Protein AF-W2BYL1-F1 (afdb_monomer_lite)

Sequence (229 aa):
MKKIKIIYSSITGNTKKVAESVFDFLDVSYRKDKNTKDDKESQLPDKIAGKDKGVHTLSYGEKLRLPHTAKLELFDIKNFTGALYGADKENSRTFCDFFSDDDIIIICFWCRRSGMDDLSLSLIESLSNKKILAIGTLSGDAKGQYGYRVKENAKNAISHNNQCIGVHLCQGHSNLKRIESRRHLNPGEPKYISPEKWLRHLNMQHHPDAHDIKEVLRFVQCTLLHYFK

Secondary structure (DSSP, 8-state):
---EEEEE--SSSHHHHHHHHHHHHHHHHHHHHHH-SS----PPPP--------S----TT------TTPPEEEEETHHHHSS-SS--TT----GGGG--TTPEEEEEEE-BTTB--HHHHHHHHH--S-EEEEEEEESS-SSSHHHHHHHHHHHHHHHTTSEEEEEEEEE----GGGTGGGGSSPTTSTT---HHHHHHHHHGGG-S-HHHHHHHHHHHHHHHHHHH-

pLDDT: mean 79.23, std 22.45, range [26.73, 98.75]

Foldseek 3Di:
DEAEEEEEEDDPCQLVVLSVLLLVLVVVLLVVLVPPPDDDDDDDDDDDDDDDPDDPDPDPPDRQPDPNPYDYYYYYLVVVVPPPQPPPPPDNDDLANVDDQNYEYEYRAEDDPLEGDPSVLVSLVSDAAHHYEYEYEYQDDCPDPSVVSHQVRHCVSNVPGYHDLGYYYFYAADDCVVLVVLCVDDPPDPSRADPVNNVSRVVRHCPVDPVRSVVSNVVVSVSSVVVVD

Structure (mmCIF, N/CA/C/O backbone):
data_AF-W2BYL1-F1
#
_entry.id   AF-W2BYL1-F1
#
loop_
_atom_site.group_PDB
_atom_site.id
_atom_site.type_symbol
_atom_site.label_atom_id
_atom_site.label_alt_id
_atom_site.label_comp_id
_atom_site.label_asym_id
_atom_site.label_entity_id
_atom_site.label_seq_id
_atom_site.pdbx_PDB_ins_code
_atom_site.Cartn_x
_atom_site.Cartn_y
_atom_site.Cartn_z
_atom_site.occupancy
_atom_site.B_iso_or_equiv
_atom_site.auth_seq_id
_atom_site.auth_comp_id
_atom_site.auth_asym_id
_atom_site.auth_atom_id
_atom_site.pdbx_PDB_model_num
ATOM 1 N N . MET A 1 1 ? -16.007 3.600 18.876 1.00 55.50 1 MET A N 1
ATOM 2 C CA . MET A 1 1 ? -16.345 2.297 18.236 1.00 55.50 1 MET A CA 1
ATOM 3 C C . MET A 1 1 ? -15.289 2.040 17.184 1.00 55.50 1 MET A C 1
ATOM 5 O O . MET A 1 1 ? -15.257 2.791 16.220 1.00 55.50 1 MET A O 1
ATOM 9 N N . LYS A 1 2 ? -14.418 1.044 17.381 1.00 67.00 2 LYS A N 1
ATOM 10 C CA . LYS A 1 2 ? -13.271 0.794 16.493 1.00 67.00 2 LYS A CA 1
ATOM 11 C C . LYS A 1 2 ? -13.757 0.427 15.091 1.00 67.00 2 LYS A C 1
ATOM 13 O O . LYS A 1 2 ? -14.429 -0.588 14.960 1.00 67.00 2 LYS A O 1
ATOM 18 N N . LYS A 1 3 ? -13.447 1.213 14.059 1.00 80.31 3 LYS A N 1
ATOM 19 C CA . LYS A 1 3 ? -13.703 0.846 12.654 1.00 80.31 3 LYS A CA 1
ATOM 20 C C . LYS A 1 3 ? -12.400 0.481 11.955 1.00 80.31 3 LYS A C 1
ATOM 22 O O . LYS A 1 3 ? -11.340 0.977 12.328 1.00 80.31 3 LYS A O 1
ATOM 27 N N . ILE A 1 4 ? -12.486 -0.364 10.932 1.00 89.56 4 ILE A N 1
ATOM 28 C CA . ILE A 1 4 ? -11.376 -0.580 10.000 1.00 89.56 4 ILE A CA 1
ATOM 29 C C . ILE A 1 4 ? -11.734 0.136 8.705 1.00 89.56 4 ILE A C 1
ATOM 31 O O . ILE A 1 4 ? -12.756 -0.162 8.086 1.00 89.56 4 ILE A O 1
ATOM 35 N N . LYS A 1 5 ? -10.895 1.087 8.303 1.00 91.06 5 LYS A N 1
ATOM 36 C CA . LYS A 1 5 ? -11.082 1.871 7.081 1.00 91.06 5 LYS A CA 1
ATOM 37 C C . LYS A 1 5 ? -9.968 1.550 6.106 1.00 91.06 5 LYS A C 1
ATOM 39 O O . LYS A 1 5 ? -8.808 1.832 6.393 1.00 91.06 5 LYS A O 1
ATOM 44 N N . ILE A 1 6 ? -10.316 0.959 4.970 1.00 94.81 6 ILE A N 1
ATOM 45 C CA . ILE A 1 6 ? -9.373 0.641 3.901 1.00 94.81 6 ILE A CA 1
ATOM 46 C C . ILE A 1 6 ? -9.437 1.760 2.868 1.00 94.81 6 ILE A C 1
ATOM 48 O O . ILE A 1 6 ? -10.495 2.049 2.315 1.00 94.81 6 ILE A O 1
ATOM 52 N N . ILE A 1 7 ? -8.303 2.393 2.602 1.00 94.94 7 ILE A N 1
ATOM 53 C CA . ILE A 1 7 ? -8.180 3.489 1.641 1.00 94.94 7 ILE A CA 1
ATOM 54 C C . ILE A 1 7 ? -7.113 3.090 0.641 1.00 94.94 7 ILE A C 1
ATOM 56 O O . ILE A 1 7 ? -6.032 2.666 1.046 1.00 94.94 7 ILE A O 1
ATOM 60 N N . TYR A 1 8 ? -7.379 3.233 -0.654 1.00 96.56 8 TYR A N 1
ATOM 61 C CA . TYR A 1 8 ? -6.395 2.890 -1.673 1.00 96.56 8 TYR A CA 1
ATOM 62 C C . TYR A 1 8 ? -6.148 4.011 -2.677 1.00 96.56 8 TYR A C 1
ATOM 64 O O . TYR A 1 8 ? -7.061 4.722 -3.079 1.00 96.56 8 TYR A O 1
ATOM 72 N N . SER A 1 9 ? -4.906 4.118 -3.139 1.00 95.12 9 SER A N 1
ATOM 73 C CA . SER A 1 9 ? -4.516 4.915 -4.303 1.00 95.12 9 SER A CA 1
ATOM 74 C C . SER A 1 9 ? -4.103 3.981 -5.433 1.00 95.12 9 SER A C 1
ATOM 76 O O . SER A 1 9 ? -3.253 3.109 -5.245 1.00 95.12 9 SER A O 1
ATOM 78 N N . SER A 1 10 ? -4.689 4.121 -6.626 1.00 94.12 10 SER A N 1
ATOM 79 C CA . SER A 1 10 ? -4.310 3.282 -7.770 1.00 94.12 10 SER A CA 1
ATOM 80 C C . SER A 1 10 ? -4.288 4.027 -9.103 1.00 94.12 10 SER A C 1
ATOM 82 O O . SER A 1 10 ? -5.164 4.837 -9.414 1.00 94.12 10 SER A O 1
ATOM 84 N N . ILE A 1 11 ? -3.278 3.723 -9.926 1.00 88.62 11 ILE A N 1
ATOM 85 C CA . ILE A 1 11 ? -3.184 4.195 -11.317 1.00 88.62 11 ILE A CA 1
ATOM 86 C C . ILE A 1 11 ? -3.658 3.117 -12.290 1.00 88.62 11 ILE A C 1
ATOM 88 O O . ILE A 1 11 ? -4.458 3.405 -13.171 1.00 88.62 11 ILE A O 1
ATOM 92 N N . THR A 1 12 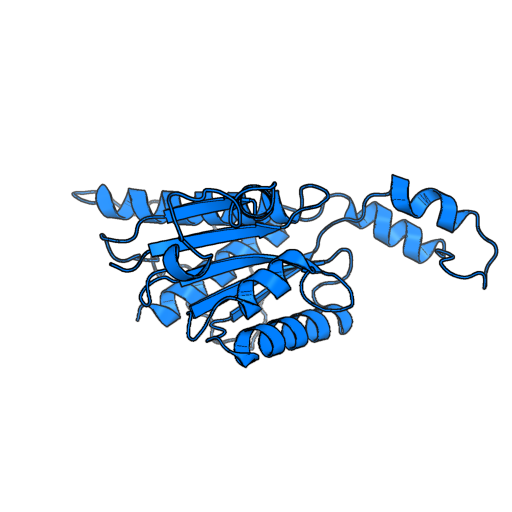? -3.142 1.893 -12.161 1.00 87.94 12 THR A N 1
ATOM 93 C CA . THR A 1 12 ? -3.361 0.807 -13.134 1.00 87.94 12 THR A CA 1
ATOM 94 C C . THR A 1 12 ? -4.224 -0.332 -12.598 1.00 87.94 12 THR A C 1
ATOM 96 O O . THR A 1 12 ? -4.365 -1.337 -13.278 1.00 87.94 12 THR A O 1
ATOM 99 N N . GLY A 1 13 ? -4.771 -0.208 -11.385 1.00 92.06 13 GLY A N 1
ATOM 100 C CA . GLY A 1 13 ? -5.635 -1.220 -10.771 1.00 92.06 13 GLY A CA 1
ATOM 101 C C . GLY A 1 13 ? -4.925 -2.209 -9.839 1.00 92.06 13 GLY A C 1
ATOM 102 O O . GLY A 1 13 ? -5.600 -2.854 -9.048 1.00 92.06 13 GLY A O 1
ATOM 103 N N . ASN A 1 14 ? -3.587 -2.279 -9.836 1.00 93.88 14 ASN A N 1
ATOM 104 C CA . ASN A 1 14 ? -2.831 -3.211 -8.976 1.00 93.88 14 ASN A CA 1
ATOM 105 C C . ASN A 1 14 ? -3.149 -3.021 -7.492 1.00 93.88 14 ASN A C 1
ATOM 107 O O . ASN A 1 14 ? -3.585 -3.944 -6.812 1.00 93.88 14 ASN A O 1
ATOM 111 N N . THR A 1 15 ? -2.987 -1.793 -7.001 1.00 97.19 15 THR A N 1
ATOM 112 C CA . THR A 1 15 ? -3.293 -1.447 -5.608 1.00 97.19 15 THR A CA 1
ATOM 113 C C . THR A 1 15 ? -4.774 -1.596 -5.277 1.00 97.19 15 THR A C 1
ATOM 115 O O . THR A 1 15 ? -5.105 -1.977 -4.160 1.00 97.19 15 THR A O 1
ATOM 118 N N . LYS A 1 16 ? -5.662 -1.330 -6.246 1.00 96.50 16 LYS A N 1
ATOM 119 C CA . LYS A 1 16 ? -7.107 -1.515 -6.077 1.00 96.50 16 LYS A CA 1
ATOM 120 C C . LYS A 1 16 ? -7.435 -2.992 -5.842 1.00 96.50 16 LYS A C 1
ATOM 122 O O . LYS A 1 16 ? -8.069 -3.304 -4.845 1.00 96.50 16 LYS A O 1
ATOM 127 N N . LYS A 1 17 ? -6.903 -3.891 -6.679 1.00 96.94 17 LYS A N 1
ATOM 128 C CA . LYS A 1 17 ? -7.055 -5.348 -6.526 1.00 96.94 17 LYS A CA 1
ATOM 129 C C . LYS A 1 17 ? -6.597 -5.829 -5.146 1.00 96.94 17 LYS A C 1
ATOM 131 O O . LYS A 1 17 ? -7.263 -6.655 -4.527 1.00 96.94 17 LYS A O 1
ATOM 136 N N . VAL A 1 18 ? -5.472 -5.304 -4.654 1.00 98.12 18 VAL A N 1
ATOM 137 C CA . VAL A 1 18 ? -4.970 -5.606 -3.303 1.00 98.12 18 VAL A CA 1
ATOM 138 C C . VAL A 1 18 ? -5.946 -5.123 -2.229 1.00 98.12 18 VAL A C 1
ATOM 140 O O . VAL A 1 18 ? -6.296 -5.895 -1.341 1.00 98.12 18 VAL A O 1
ATOM 143 N N . ALA A 1 19 ? -6.420 -3.880 -2.321 1.00 97.81 19 ALA A N 1
ATOM 144 C CA . ALA A 1 19 ? -7.347 -3.303 -1.351 1.00 97.81 19 ALA A CA 1
ATOM 145 C C . ALA A 1 19 ? -8.698 -4.035 -1.305 1.00 97.81 19 ALA A C 1
ATOM 147 O O . ALA A 1 19 ? -9.190 -4.328 -0.219 1.00 97.81 19 ALA A O 1
ATOM 148 N N . GLU A 1 20 ? -9.260 -4.380 -2.467 1.00 96.50 20 GLU A N 1
ATOM 149 C CA . GLU A 1 20 ? -10.487 -5.180 -2.589 1.00 96.50 20 GLU A CA 1
ATOM 150 C C . GLU A 1 20 ? -10.298 -6.573 -1.977 1.00 96.50 20 GLU A C 1
ATOM 152 O O . GLU A 1 20 ? -11.113 -7.002 -1.170 1.00 96.50 20 GLU A O 1
ATOM 157 N N . SER A 1 21 ? -9.164 -7.232 -2.244 1.00 97.19 21 SER A N 1
ATOM 158 C CA . SER A 1 21 ? -8.869 -8.547 -1.653 1.00 97.19 21 SER A CA 1
ATOM 159 C C . SER A 1 21 ? -8.790 -8.492 -0.123 1.00 97.19 21 SER A C 1
ATOM 161 O O . SER A 1 21 ? -9.281 -9.391 0.561 1.00 97.19 21 SER A O 1
ATOM 163 N N . VAL A 1 22 ? -8.176 -7.439 0.433 1.00 96.38 22 VAL A N 1
ATOM 164 C CA . VAL A 1 22 ? -8.123 -7.220 1.888 1.00 96.38 22 VAL A CA 1
ATOM 165 C C . VAL A 1 22 ? -9.519 -6.951 2.448 1.00 96.38 22 VAL A C 1
ATOM 167 O O . VAL A 1 22 ? -9.859 -7.494 3.498 1.00 96.38 22 VAL A O 1
ATOM 170 N N . PHE A 1 23 ? -10.330 -6.146 1.758 1.00 94.06 23 PHE A N 1
ATOM 171 C CA . PHE A 1 23 ? -11.708 -5.872 2.157 1.00 94.06 23 PHE A CA 1
ATOM 172 C C . PHE A 1 23 ? -12.538 -7.157 2.205 1.00 94.06 23 PHE A C 1
ATOM 174 O O . PHE A 1 23 ? -13.101 -7.463 3.252 1.00 94.06 23 PHE A O 1
ATOM 181 N N . ASP A 1 24 ? -12.536 -7.948 1.133 1.00 90.62 24 ASP A N 1
ATOM 182 C CA . ASP A 1 24 ? -13.292 -9.201 1.047 1.00 90.62 24 ASP A CA 1
ATOM 183 C C . ASP A 1 24 ? -12.868 -10.193 2.139 1.00 90.62 24 ASP A C 1
ATOM 185 O O . ASP A 1 24 ? -13.704 -10.815 2.798 1.00 90.62 24 ASP A O 1
ATOM 189 N N . PHE A 1 25 ? -11.561 -10.307 2.393 1.00 90.31 25 PHE A N 1
ATOM 190 C CA . PHE A 1 25 ? -11.024 -11.159 3.454 1.00 90.31 25 PHE A CA 1
ATOM 191 C C . PHE A 1 25 ? -11.523 -10.752 4.850 1.00 90.31 25 PHE A C 1
ATOM 193 O O . PHE A 1 25 ? -11.925 -11.607 5.653 1.00 90.31 25 PHE A O 1
ATOM 200 N N . LEU A 1 26 ? -11.504 -9.452 5.151 1.00 87.75 26 LEU A N 1
ATOM 201 C CA . LEU A 1 26 ? -11.957 -8.935 6.439 1.00 87.75 26 LEU A CA 1
ATOM 202 C C . LEU A 1 26 ? -13.484 -8.984 6.570 1.00 87.75 26 LEU A C 1
ATOM 204 O O . LEU A 1 26 ? -13.970 -9.309 7.652 1.00 87.75 26 LEU A O 1
ATOM 208 N N . ASP A 1 27 ? -14.238 -8.742 5.495 1.00 84.25 27 ASP A N 1
ATOM 209 C CA . ASP A 1 27 ? -15.703 -8.828 5.487 1.00 84.25 27 ASP A CA 1
ATOM 210 C C . ASP A 1 27 ? -16.179 -10.267 5.730 1.00 84.25 27 ASP A C 1
ATOM 212 O O . ASP A 1 27 ? -17.038 -10.507 6.578 1.00 84.25 27 ASP A O 1
ATOM 216 N N . VAL A 1 28 ? -15.563 -11.260 5.075 1.00 77.88 28 VAL A N 1
ATOM 217 C CA . VAL A 1 28 ? -15.860 -12.681 5.331 1.00 77.88 28 VAL A CA 1
ATOM 218 C C . VAL A 1 28 ? -15.564 -13.049 6.784 1.00 77.88 28 VAL A C 1
ATOM 220 O O . VAL A 1 28 ? -16.373 -13.721 7.430 1.00 77.88 28 VAL A O 1
ATOM 223 N N . SER A 1 29 ? -14.424 -12.599 7.313 1.00 71.38 29 SER A N 1
ATOM 224 C CA . SER A 1 29 ? -14.038 -12.845 8.707 1.00 71.38 29 SER A CA 1
ATOM 225 C C . SER A 1 29 ? -15.030 -12.204 9.687 1.00 71.38 29 SER A C 1
ATOM 227 O O . SER A 1 29 ? -15.430 -12.835 10.662 1.00 71.38 29 SER A O 1
ATOM 229 N N . TYR A 1 30 ? -15.498 -10.991 9.382 1.00 66.50 30 TYR A N 1
ATOM 230 C CA . TYR A 1 30 ? -16.491 -10.258 10.164 1.00 66.50 30 TYR A CA 1
ATOM 231 C C . TYR A 1 30 ? -17.887 -10.906 10.135 1.00 66.50 30 TYR A C 1
ATOM 233 O O . TYR A 1 30 ? -18.536 -11.036 11.175 1.00 66.50 30 TYR A O 1
ATOM 241 N N . ARG A 1 31 ? -18.362 -11.353 8.963 1.00 64.19 31 ARG A N 1
ATOM 242 C CA . ARG A 1 31 ? -19.674 -12.012 8.813 1.00 64.19 31 ARG A CA 1
ATOM 243 C C . ARG A 1 31 ? -19.734 -13.371 9.504 1.00 64.19 31 ARG A C 1
ATOM 245 O O . ARG A 1 31 ? -20.765 -13.696 10.090 1.00 64.19 31 ARG A O 1
ATOM 252 N N . LYS A 1 32 ? -18.646 -14.153 9.463 1.00 60.91 32 LYS A N 1
ATOM 253 C CA . LYS A 1 32 ? -18.574 -15.441 10.173 1.00 60.91 32 LYS A CA 1
ATOM 254 C C . LYS A 1 32 ? -18.764 -15.265 11.679 1.00 60.91 32 LYS A C 1
ATOM 256 O O . LYS A 1 32 ? -19.496 -16.049 12.264 1.00 60.91 32 LYS A O 1
ATOM 261 N N . ASP A 1 33 ? -18.193 -14.215 12.268 1.00 59.50 33 ASP A N 1
ATOM 262 C CA . ASP A 1 33 ? -18.304 -13.937 13.707 1.00 59.50 33 ASP A CA 1
ATOM 263 C C . ASP A 1 33 ? -19.751 -13.600 14.129 1.00 59.50 33 ASP A C 1
ATOM 265 O O . ASP A 1 33 ? -20.218 -14.068 15.167 1.00 59.50 33 ASP A O 1
ATOM 269 N N . LYS A 1 34 ? -20.504 -12.861 13.295 1.00 55.66 34 LYS A N 1
ATOM 270 C CA . LYS A 1 34 ? -21.924 -12.533 13.552 1.00 55.66 34 LYS A CA 1
ATOM 271 C C . LYS A 1 34 ? -22.864 -13.733 13.480 1.00 55.66 34 LYS A C 1
ATOM 273 O O . LYS A 1 34 ? -23.867 -13.752 14.189 1.00 55.66 34 LYS A O 1
ATOM 278 N N . ASN A 1 35 ? -22.561 -14.694 12.611 1.00 56.72 35 ASN A N 1
ATOM 279 C CA . ASN A 1 35 ? -23.422 -15.849 12.365 1.00 56.72 35 ASN A CA 1
ATOM 280 C C . ASN A 1 35 ? -23.098 -17.051 13.264 1.00 56.72 35 ASN A C 1
ATOM 282 O O . ASN A 1 35 ? -23.849 -18.016 13.250 1.00 56.72 35 ASN A O 1
ATOM 286 N N . THR A 1 36 ? -22.043 -17.000 14.084 1.00 48.34 36 THR A N 1
ATOM 287 C CA . THR A 1 36 ? -21.730 -18.054 15.063 1.00 48.34 36 THR A CA 1
ATOM 288 C C . THR A 1 36 ? -22.649 -18.012 16.296 1.00 48.34 36 THR A C 1
ATOM 290 O O . THR A 1 36 ? -22.231 -17.704 17.410 1.00 48.34 36 THR A O 1
ATOM 293 N N . LYS A 1 37 ? -23.917 -18.386 16.103 1.00 45.53 37 LYS A N 1
ATOM 294 C CA . LYS A 1 37 ? -24.567 -19.375 16.970 1.00 45.53 37 LYS A CA 1
ATOM 295 C C . LYS A 1 37 ? -24.614 -20.647 16.128 1.00 45.53 37 LYS A C 1
ATOM 297 O O . LYS A 1 37 ? -25.357 -20.677 15.161 1.00 4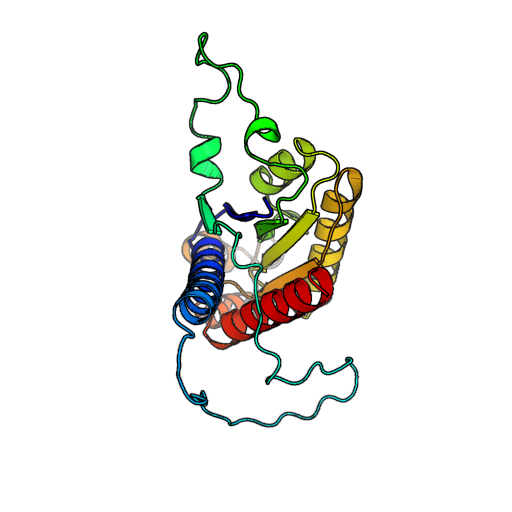5.53 37 LYS A O 1
ATOM 302 N N . ASP A 1 38 ? -23.774 -21.614 16.483 1.00 46.38 38 ASP A N 1
ATOM 303 C CA . ASP A 1 38 ? -23.544 -22.880 15.775 1.00 46.38 38 ASP A CA 1
ATOM 304 C C . ASP A 1 38 ? -22.814 -22.743 14.426 1.00 46.38 38 ASP A C 1
ATOM 306 O O . ASP A 1 38 ? -23.317 -22.166 13.475 1.00 46.38 38 ASP A O 1
ATOM 310 N N . ASP A 1 39 ? -21.566 -23.227 14.354 1.00 42.19 39 ASP A N 1
ATOM 311 C CA . ASP A 1 39 ? -21.212 -24.274 13.384 1.00 42.19 39 ASP A CA 1
ATOM 312 C C . ASP A 1 39 ? -19.720 -24.631 13.358 1.00 42.19 39 ASP A C 1
ATOM 314 O O . ASP A 1 39 ? -18.809 -23.835 13.616 1.00 42.19 39 ASP A O 1
ATOM 318 N N . LYS A 1 40 ? -19.516 -25.917 13.066 1.00 40.00 40 LYS A N 1
ATOM 319 C CA . LYS A 1 40 ? -18.266 -26.670 13.090 1.00 40.00 40 LYS A CA 1
ATOM 320 C C . LYS A 1 40 ? -17.243 -26.162 12.069 1.00 40.00 40 LYS A C 1
ATOM 322 O O . LYS A 1 40 ? -17.548 -25.596 11.024 1.00 40.00 40 LYS A O 1
ATOM 327 N N . GLU A 1 41 ? -15.995 -26.403 12.436 1.00 37.88 41 GLU A N 1
ATOM 328 C CA . GLU A 1 41 ? -14.747 -26.123 11.734 1.00 37.88 41 GLU A CA 1
ATOM 329 C C . GLU A 1 41 ? -14.810 -26.428 10.222 1.00 37.88 41 GLU A C 1
ATOM 331 O O . GLU A 1 41 ? -14.900 -27.581 9.811 1.00 37.88 41 GLU A O 1
ATOM 336 N N . SER A 1 42 ? -14.740 -25.393 9.377 1.00 34.34 42 SER A N 1
ATOM 337 C CA . SER A 1 42 ? -14.494 -25.552 7.937 1.00 34.34 42 SER A CA 1
ATOM 338 C C . SER A 1 42 ? -13.016 -25.295 7.648 1.00 34.34 42 SER A C 1
ATOM 340 O O . SER A 1 42 ? -12.533 -24.166 7.743 1.00 34.34 42 SER A O 1
ATOM 342 N N . GLN A 1 43 ? -12.295 -26.369 7.326 1.00 32.84 43 GLN A N 1
ATOM 343 C CA . GLN A 1 43 ? -10.908 -26.344 6.863 1.00 32.84 43 GLN A CA 1
ATOM 344 C C . GLN A 1 43 ? -10.837 -25.741 5.448 1.00 32.84 43 GLN A C 1
ATOM 346 O O . GLN A 1 43 ? -11.586 -26.152 4.562 1.00 32.84 43 GLN A O 1
ATOM 351 N N . LEU A 1 44 ? -9.929 -24.783 5.223 1.00 32.38 44 LEU A N 1
ATOM 352 C CA . LEU A 1 44 ? -9.451 -24.429 3.879 1.00 32.38 44 LEU A CA 1
ATOM 353 C C . LEU A 1 44 ? -8.173 -25.234 3.573 1.00 32.38 44 LEU A C 1
ATOM 355 O O . LEU A 1 44 ? -7.433 -25.557 4.500 1.00 32.38 44 LEU A O 1
ATOM 359 N N . PRO A 1 45 ? -7.908 -25.573 2.299 1.00 31.19 45 PRO A N 1
ATOM 360 C CA . PRO A 1 45 ? -7.038 -26.686 1.935 1.00 31.19 45 PRO A CA 1
ATOM 361 C C . PRO A 1 45 ? -5.561 -26.438 2.260 1.00 31.19 45 PRO A C 1
ATOM 363 O O . PRO A 1 45 ? -4.925 -25.519 1.736 1.00 31.19 45 PRO A O 1
ATOM 366 N N . ASP A 1 46 ? -5.002 -27.337 3.068 1.00 31.39 46 ASP A N 1
ATOM 367 C CA . ASP A 1 46 ? -3.568 -27.502 3.255 1.00 31.39 46 ASP A CA 1
ATOM 368 C C . ASP A 1 46 ? -2.925 -28.090 1.995 1.00 31.39 46 ASP A C 1
ATOM 370 O O . ASP A 1 46 ? -3.290 -29.177 1.545 1.00 31.39 46 ASP A O 1
ATOM 374 N N . LYS A 1 47 ? -1.920 -27.384 1.463 1.00 33.41 47 LYS A N 1
ATOM 375 C CA . LYS A 1 47 ? -0.599 -27.921 1.078 1.00 33.41 47 LYS A CA 1
ATOM 376 C C . LYS A 1 47 ? 0.233 -26.819 0.418 1.00 33.41 47 LYS A C 1
ATOM 378 O O . LYS A 1 47 ? -0.133 -26.283 -0.619 1.00 33.41 47 LYS A O 1
ATOM 383 N N . ILE A 1 48 ? 1.360 -26.487 1.040 1.00 29.98 48 ILE A N 1
ATOM 384 C CA . ILE A 1 48 ? 2.724 -26.681 0.514 1.00 29.98 48 ILE A CA 1
ATOM 385 C C . ILE A 1 48 ? 3.670 -26.196 1.619 1.00 29.98 48 ILE A C 1
ATOM 387 O O . ILE A 1 48 ? 3.687 -25.023 1.994 1.00 29.98 48 ILE A O 1
ATOM 391 N N . ALA A 1 49 ? 4.411 -27.149 2.179 1.00 29.50 49 ALA A N 1
ATOM 392 C CA . ALA A 1 49 ? 5.444 -26.921 3.169 1.00 29.50 49 ALA A CA 1
ATOM 393 C C . ALA A 1 49 ? 6.690 -26.329 2.494 1.00 29.50 49 ALA A C 1
ATOM 395 O O . ALA A 1 49 ? 7.261 -26.942 1.597 1.00 29.50 49 ALA A O 1
ATOM 396 N N . GLY A 1 50 ? 7.130 -25.167 2.971 1.00 26.73 50 GLY A N 1
ATOM 397 C CA . GLY A 1 50 ? 8.466 -24.624 2.751 1.00 26.73 50 GLY A CA 1
ATOM 398 C C . GLY A 1 50 ? 9.021 -24.210 4.108 1.00 26.73 50 GLY A C 1
ATOM 399 O O . GLY A 1 50 ? 8.461 -23.335 4.763 1.00 26.73 50 GLY A O 1
ATOM 400 N N . LYS A 1 51 ? 10.052 -24.915 4.578 1.00 31.89 51 LYS A N 1
ATOM 401 C CA . LYS A 1 51 ? 10.752 -24.618 5.831 1.00 31.89 51 LYS A CA 1
ATOM 402 C C . LYS A 1 51 ? 11.588 -23.355 5.630 1.00 31.89 51 LYS A C 1
ATOM 404 O O . LYS A 1 51 ? 12.620 -23.448 4.985 1.00 31.89 51 LYS A O 1
ATOM 409 N N . ASP A 1 52 ? 11.205 -22.254 6.265 1.00 29.28 52 ASP A N 1
ATOM 410 C CA . ASP A 1 52 ? 12.146 -21.190 6.619 1.00 29.28 52 ASP A CA 1
ATOM 411 C C . ASP A 1 52 ? 12.055 -20.923 8.121 1.00 29.28 52 ASP A C 1
ATOM 413 O O . ASP A 1 52 ? 11.018 -20.541 8.667 1.00 29.28 52 ASP A O 1
ATOM 417 N N . LYS A 1 53 ? 13.157 -21.225 8.810 1.00 31.61 53 LYS A N 1
ATOM 418 C CA . LYS A 1 53 ? 13.329 -21.033 10.248 1.00 31.61 53 LYS A CA 1
ATOM 419 C C . LYS A 1 53 ? 13.803 -19.600 10.472 1.00 31.61 53 LYS A C 1
ATOM 421 O O . LYS A 1 53 ? 14.961 -19.309 10.198 1.00 31.61 53 LYS A O 1
ATOM 426 N N . GLY A 1 54 ? 12.939 -18.729 10.993 1.00 26.92 54 GLY A N 1
ATOM 427 C CA . GLY A 1 54 ? 13.391 -17.405 11.436 1.00 26.92 54 GLY A CA 1
ATOM 428 C C . GLY A 1 54 ? 12.366 -16.276 11.476 1.00 26.92 54 GLY A C 1
ATOM 429 O O . GLY A 1 54 ? 12.753 -15.137 11.276 1.00 26.92 54 GLY A O 1
ATOM 430 N N . VAL A 1 55 ? 11.082 -16.540 11.725 1.00 28.83 55 VAL A N 1
ATOM 431 C CA . VAL A 1 55 ? 10.103 -15.513 12.132 1.00 28.83 55 VAL A CA 1
ATOM 432 C C . VAL A 1 55 ? 9.127 -16.202 13.080 1.00 28.83 55 VAL A C 1
ATOM 434 O O . VAL A 1 55 ? 8.653 -17.291 12.749 1.00 28.83 55 VAL A O 1
ATOM 437 N N . HIS A 1 56 ? 8.847 -15.623 14.255 1.00 30.25 56 HIS A N 1
ATOM 438 C CA . HIS A 1 56 ? 7.846 -16.135 15.201 1.00 30.25 56 HIS A CA 1
ATOM 439 C C . HIS A 1 56 ? 6.560 -16.501 14.446 1.00 30.25 56 HIS A C 1
ATOM 441 O O . HIS A 1 56 ? 5.819 -15.642 13.972 1.00 30.25 56 HIS A O 1
ATOM 447 N N . THR A 1 57 ? 6.348 -17.802 14.252 1.00 27.33 57 THR A N 1
ATOM 448 C CA . THR A 1 57 ? 5.290 -18.323 13.396 1.00 27.33 57 THR A CA 1
ATOM 449 C C . THR A 1 57 ? 4.027 -18.404 14.241 1.00 27.33 57 THR A C 1
ATOM 451 O O . THR A 1 57 ? 3.787 -19.411 14.900 1.00 27.33 57 THR A O 1
ATOM 454 N N . LEU A 1 58 ? 3.224 -17.335 14.262 1.00 34.16 58 LEU A N 1
ATOM 455 C CA . LEU A 1 58 ? 1.834 -17.453 14.706 1.00 34.16 58 LEU A CA 1
ATOM 456 C C . LEU A 1 58 ? 1.153 -18.473 13.781 1.00 34.16 58 LEU A C 1
ATOM 458 O O . LEU A 1 58 ? 1.202 -18.344 12.552 1.00 34.16 58 LEU A O 1
ATOM 462 N N . SER A 1 59 ? 0.641 -19.552 14.375 1.00 34.78 59 SER A N 1
ATOM 463 C CA . SER A 1 59 ? 0.089 -20.688 13.639 1.00 34.78 59 SER A CA 1
ATOM 464 C C . SER A 1 59 ? -1.157 -20.264 12.857 1.00 34.78 59 SER A C 1
ATOM 466 O O . SER A 1 59 ? -1.986 -19.506 13.356 1.00 34.78 59 SER A O 1
ATOM 468 N N . TYR A 1 60 ? -1.288 -20.781 11.635 1.00 37.62 60 TYR A N 1
ATOM 469 C CA . TYR A 1 60 ? -2.342 -20.501 10.647 1.00 37.62 60 TYR A CA 1
ATOM 470 C C . TYR A 1 60 ? -3.789 -20.750 11.149 1.00 37.62 60 TYR A C 1
ATOM 472 O O . TYR A 1 60 ? -4.741 -20.431 10.445 1.00 37.62 60 TYR A O 1
ATOM 480 N N . GLY A 1 61 ? -3.963 -21.283 12.367 1.00 36.84 61 GLY A N 1
ATOM 481 C CA . GLY A 1 61 ? -5.254 -21.602 12.985 1.00 36.84 61 GLY A CA 1
ATOM 482 C C . GLY A 1 61 ? -5.850 -20.538 13.919 1.00 36.84 61 GLY A C 1
ATOM 483 O O . GLY A 1 61 ? -6.984 -20.713 14.364 1.00 36.84 61 GLY A O 1
ATOM 484 N N . GLU A 1 62 ? -5.154 -19.437 14.237 1.00 45.38 62 GLU A N 1
ATOM 485 C CA . GLU A 1 62 ? -5.764 -18.370 15.050 1.00 45.38 62 GLU A CA 1
ATOM 486 C C . GLU A 1 62 ? -6.827 -17.609 14.225 1.00 45.38 62 GLU A C 1
ATOM 488 O O . GLU A 1 62 ? -6.514 -16.843 13.308 1.00 45.38 62 GLU A O 1
ATOM 493 N N . LYS A 1 63 ? -8.114 -17.816 14.544 1.00 54.34 63 LYS A N 1
ATOM 494 C CA . LYS A 1 63 ? -9.223 -17.052 13.946 1.00 54.34 63 LYS A CA 1
ATOM 495 C C . LYS A 1 63 ? -9.077 -15.572 14.316 1.00 54.34 63 LYS A C 1
ATOM 497 O O . LYS A 1 63 ? -9.082 -15.231 15.498 1.00 54.34 63 LYS A O 1
ATOM 502 N N . LEU A 1 64 ? -9.003 -14.692 13.313 1.00 52.12 64 LEU A N 1
ATOM 503 C CA . LEU A 1 64 ? -9.116 -13.245 13.515 1.00 52.12 64 LEU A CA 1
ATOM 504 C C . LEU A 1 64 ? -10.536 -12.929 13.994 1.00 52.12 64 LEU A C 1
ATOM 506 O O . LEU A 1 64 ? -11.457 -12.824 13.189 1.00 52.12 64 LEU A O 1
ATOM 510 N N . ARG A 1 65 ? -10.708 -12.798 15.311 1.00 54.78 65 ARG A N 1
ATOM 511 C CA . ARG A 1 65 ? -11.932 -12.269 15.916 1.00 54.78 65 ARG A CA 1
ATOM 512 C C . ARG A 1 65 ? -11.823 -10.755 15.944 1.00 54.78 65 ARG A C 1
ATOM 514 O O . ARG A 1 65 ? -11.225 -10.179 16.851 1.00 54.78 65 ARG A O 1
ATOM 521 N N . LEU A 1 66 ? -12.334 -10.113 14.899 1.00 56.16 66 LEU A N 1
ATOM 522 C CA . LEU A 1 66 ? -12.503 -8.666 14.924 1.00 56.16 66 LEU A CA 1
ATOM 523 C C . LEU A 1 66 ? -13.561 -8.324 15.985 1.00 56.16 66 LEU A C 1
ATOM 525 O O . LEU A 1 66 ? -14.534 -9.065 16.124 1.00 56.16 66 LEU A O 1
ATOM 529 N N . PRO A 1 67 ? -13.423 -7.214 16.731 1.00 53.72 67 PRO A N 1
ATOM 530 C CA . PRO A 1 67 ? -14.461 -6.799 17.668 1.00 53.72 67 PRO A CA 1
ATOM 531 C C . PRO A 1 67 ? -15.825 -6.769 16.960 1.00 53.72 67 PRO A C 1
ATOM 533 O O . PRO A 1 67 ? -15.937 -6.167 15.891 1.00 53.72 67 PRO A O 1
ATOM 536 N N . HIS A 1 68 ? -16.868 -7.373 17.547 1.00 48.59 68 HIS A N 1
ATOM 537 C CA . HIS A 1 68 ? -18.217 -7.472 16.950 1.00 48.59 68 HIS A CA 1
ATOM 538 C C . HIS A 1 68 ? -18.826 -6.109 16.538 1.00 48.59 68 HIS A C 1
ATOM 540 O O . HIS A 1 68 ? -19.793 -6.041 15.779 1.00 48.59 68 HIS A O 1
ATOM 546 N N . THR A 1 69 ? -18.235 -5.006 17.001 1.00 45.47 69 THR A N 1
ATOM 547 C CA . THR A 1 69 ? -18.624 -3.621 16.727 1.00 45.47 69 THR A CA 1
ATOM 548 C C . THR A 1 69 ? -17.867 -2.955 15.567 1.00 45.47 69 THR A C 1
ATOM 550 O O . THR A 1 69 ? -18.156 -1.802 15.250 1.00 45.47 69 THR A O 1
ATOM 553 N N . ALA A 1 70 ? -16.931 -3.636 14.896 1.00 56.41 70 ALA A N 1
ATOM 554 C CA . ALA A 1 70 ? -16.169 -3.026 13.808 1.00 56.41 70 ALA A CA 1
ATOM 555 C C . ALA A 1 70 ? -17.009 -2.821 12.539 1.00 56.41 70 ALA A C 1
ATOM 557 O O . ALA A 1 70 ? -17.529 -3.773 11.972 1.00 56.41 70 ALA A O 1
ATOM 558 N N . LYS A 1 71 ? -17.139 -1.575 12.063 1.00 71.00 71 LYS A N 1
ATOM 559 C CA . LYS A 1 71 ? -17.610 -1.304 10.692 1.00 71.00 71 LYS A CA 1
ATOM 560 C C . LYS A 1 71 ? -16.405 -1.340 9.752 1.00 71.00 71 LYS A C 1
ATOM 562 O O . LYS A 1 71 ? -15.380 -0.737 10.073 1.00 71.00 71 LYS A O 1
ATOM 567 N N . LEU A 1 72 ? -16.541 -2.052 8.636 1.00 84.44 72 LEU A N 1
ATOM 568 C CA . LEU A 1 72 ? -15.540 -2.139 7.577 1.00 84.44 72 LEU A CA 1
ATOM 569 C C . LEU A 1 72 ? -15.978 -1.261 6.404 1.00 84.44 72 LEU A C 1
ATOM 571 O O . LEU A 1 72 ? -17.109 -1.375 5.934 1.00 84.44 72 LEU A O 1
ATOM 575 N N . GLU A 1 73 ? -15.096 -0.382 5.946 1.00 87.62 73 GLU A N 1
ATOM 576 C CA . GLU A 1 73 ? -15.369 0.540 4.843 1.00 87.62 73 GLU A CA 1
ATOM 577 C C . GLU A 1 73 ? -14.174 0.544 3.867 1.00 87.62 73 GLU A C 1
ATOM 579 O O . GLU A 1 73 ? -13.024 0.477 4.309 1.00 87.62 73 GLU A O 1
ATOM 584 N N . LEU A 1 74 ? -14.436 0.615 2.555 1.00 90.62 74 LEU A N 1
ATOM 585 C CA . LEU A 1 74 ? -13.426 0.656 1.487 1.00 90.62 74 LEU A CA 1
ATOM 586 C C . LEU A 1 74 ? -13.601 1.919 0.646 1.00 90.62 74 LEU A C 1
ATOM 588 O O . LEU A 1 74 ? -14.703 2.199 0.177 1.00 90.62 74 LEU A O 1
ATOM 592 N N . PHE A 1 75 ? -12.507 2.638 0.400 1.00 90.25 75 PHE A N 1
ATOM 593 C CA . PHE A 1 75 ? -12.540 3.884 -0.351 1.00 90.25 75 PHE A CA 1
ATOM 594 C C . PHE A 1 75 ? -11.382 4.034 -1.340 1.00 90.25 75 PHE A C 1
ATOM 596 O O . PHE A 1 75 ? -10.225 3.760 -1.017 1.00 90.25 75 PHE A O 1
ATOM 603 N N . ASP A 1 76 ? -11.692 4.561 -2.525 1.00 90.06 76 ASP A N 1
ATOM 604 C CA . ASP A 1 76 ? -10.690 5.118 -3.435 1.00 90.06 76 ASP A CA 1
ATOM 605 C C . ASP A 1 76 ? -10.284 6.502 -2.933 1.00 90.06 76 ASP A C 1
ATOM 607 O O . ASP A 1 76 ? -11.141 7.372 -2.757 1.00 90.06 76 ASP A O 1
ATOM 611 N N . ILE A 1 77 ? -8.986 6.735 -2.746 1.00 87.69 77 ILE A N 1
ATOM 612 C CA . ILE A 1 77 ? -8.476 8.024 -2.284 1.00 87.69 77 ILE A CA 1
ATOM 613 C C . ILE A 1 77 ? -8.913 9.168 -3.212 1.00 87.69 77 ILE A C 1
ATOM 615 O O . ILE A 1 77 ? -9.154 10.281 -2.754 1.00 87.69 77 ILE A O 1
ATOM 619 N N . LYS A 1 78 ? -9.085 8.892 -4.514 1.00 81.81 78 LYS A N 1
ATOM 620 C CA . LYS A 1 78 ? -9.499 9.899 -5.498 1.00 81.81 78 LYS A CA 1
ATOM 621 C C . LYS A 1 78 ? -10.921 10.391 -5.284 1.00 81.81 78 LYS A C 1
ATOM 623 O O . LYS A 1 78 ? -11.208 11.540 -5.606 1.00 81.81 78 LYS A O 1
ATOM 628 N N . ASN A 1 79 ? -11.786 9.559 -4.709 1.00 72.62 79 ASN A N 1
ATOM 629 C CA . ASN A 1 79 ? -13.152 9.957 -4.373 1.00 72.62 79 ASN A CA 1
ATOM 630 C C . ASN A 1 79 ? -13.186 10.959 -3.211 1.00 72.62 79 ASN A C 1
ATOM 632 O O . ASN A 1 79 ? -14.215 11.581 -2.986 1.00 72.62 79 ASN A O 1
ATOM 636 N N . PHE A 1 80 ? -12.064 11.155 -2.511 1.00 66.06 80 PHE A N 1
ATOM 637 C CA . PHE A 1 80 ? -11.897 12.246 -1.551 1.00 66.06 80 PHE A CA 1
ATOM 638 C C . PHE A 1 80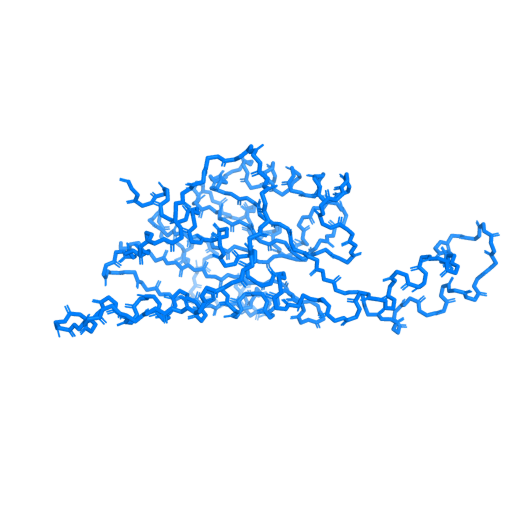 ? -11.227 13.484 -2.161 1.00 66.06 80 PHE A C 1
ATOM 640 O O . PHE A 1 80 ? -11.292 14.556 -1.570 1.00 66.06 80 PHE A O 1
ATOM 647 N N . THR A 1 81 ? -10.570 13.356 -3.323 1.00 53.12 81 THR A N 1
ATOM 648 C CA . THR A 1 81 ? -9.773 14.436 -3.938 1.00 53.12 81 THR A CA 1
ATOM 649 C C . THR A 1 81 ? -10.374 15.011 -5.221 1.00 53.12 81 THR A C 1
ATOM 651 O O . THR A 1 81 ? -9.831 15.967 -5.772 1.00 53.12 81 THR A O 1
ATOM 654 N N . GLY A 1 82 ? -11.469 14.449 -5.736 1.00 40.56 82 GLY A N 1
ATOM 655 C CA . GLY A 1 82 ? -12.240 15.057 -6.817 1.00 40.56 82 GLY A CA 1
ATOM 656 C C . GLY A 1 82 ? -13.016 16.248 -6.271 1.00 40.56 82 GLY A C 1
ATOM 657 O O . GLY A 1 82 ? -14.061 16.030 -5.680 1.00 40.56 82 GLY A O 1
ATOM 658 N N . ALA A 1 83 ? -12.458 17.458 -6.409 1.00 40.00 83 ALA A N 1
ATOM 659 C CA . ALA A 1 83 ? -13.079 18.760 -6.136 1.00 40.00 83 ALA A CA 1
ATOM 660 C C . ALA A 1 83 ? -14.306 18.700 -5.206 1.00 40.00 83 ALA A C 1
ATOM 662 O O . ALA A 1 83 ? -15.394 18.682 -5.751 1.00 40.00 83 ALA A O 1
ATOM 663 N N . LEU A 1 84 ? -14.135 18.608 -3.872 1.00 40.34 84 LEU A N 1
ATOM 664 C CA . LEU A 1 84 ? -15.171 18.793 -2.821 1.00 40.34 84 LEU A CA 1
ATOM 665 C C . LEU A 1 84 ? -14.688 18.249 -1.453 1.00 40.34 84 LEU A C 1
ATOM 667 O O . LEU A 1 84 ? -15.262 17.333 -0.884 1.00 40.34 84 LEU A O 1
ATOM 671 N N . TYR A 1 85 ? -13.629 18.833 -0.893 1.00 44.81 85 TYR A N 1
ATOM 672 C CA . TYR A 1 85 ? -13.506 18.999 0.570 1.00 44.81 85 TYR A CA 1
ATOM 673 C C . TYR A 1 85 ? -12.794 20.324 0.870 1.00 44.81 85 TYR A C 1
ATOM 675 O O . TYR A 1 85 ? -11.824 20.434 1.611 1.00 44.81 85 TYR A O 1
ATOM 683 N N . GLY A 1 86 ? -13.290 21.342 0.169 1.00 40.88 86 GLY A N 1
ATOM 684 C CA . GLY A 1 86 ? -12.832 22.723 0.191 1.00 40.88 86 GLY A CA 1
ATOM 685 C C . GLY A 1 86 ? -13.720 23.623 -0.671 1.00 40.88 86 GLY A C 1
ATOM 686 O O . GLY A 1 86 ? -13.191 24.515 -1.316 1.00 40.88 86 GLY A O 1
ATOM 687 N N . ALA A 1 87 ? -15.029 23.334 -0.759 1.00 34.59 87 ALA A N 1
ATOM 688 C CA . ALA A 1 87 ? -16.086 24.237 -1.243 1.00 34.59 87 ALA A CA 1
ATOM 689 C C . ALA A 1 87 ? -17.480 23.573 -1.164 1.00 34.59 87 ALA A C 1
ATOM 691 O O . ALA A 1 87 ? -18.232 23.608 -2.127 1.00 34.59 87 ALA A O 1
ATOM 692 N N . ASP A 1 88 ? -17.844 22.995 -0.019 1.00 34.72 88 ASP A N 1
ATOM 693 C CA . ASP A 1 88 ? -19.220 23.169 0.451 1.00 34.72 88 ASP A CA 1
ATOM 694 C C . ASP A 1 88 ? -19.120 24.236 1.535 1.00 34.72 88 ASP A C 1
ATOM 696 O O . ASP A 1 88 ? -18.572 23.993 2.611 1.00 34.72 88 ASP A O 1
ATOM 700 N N . LYS A 1 89 ? -19.594 25.451 1.242 1.00 43.78 89 LYS A N 1
ATOM 701 C CA . LYS A 1 89 ? -19.651 26.552 2.221 1.00 43.78 89 LYS A CA 1
ATOM 702 C C . LYS A 1 89 ? -20.639 26.273 3.370 1.00 43.78 89 LYS A C 1
ATOM 704 O O . LYS A 1 89 ? -20.816 27.136 4.221 1.00 43.78 89 LYS A O 1
ATOM 709 N N . GLU A 1 90 ? -21.231 25.077 3.421 1.00 43.62 90 GLU A N 1
ATOM 710 C CA . GLU A 1 90 ? -22.195 24.657 4.441 1.00 43.62 90 GLU A CA 1
ATOM 711 C C . GLU A 1 90 ? -21.739 23.478 5.321 1.00 43.62 90 GLU A C 1
ATOM 713 O O . GLU A 1 90 ? -22.360 23.244 6.352 1.00 43.62 90 GLU A O 1
ATOM 718 N N . ASN A 1 91 ? -20.645 22.761 5.013 1.00 43.44 91 ASN A N 1
ATOM 719 C CA . ASN A 1 91 ? -20.148 21.691 5.894 1.00 43.44 91 ASN A CA 1
ATOM 720 C C . ASN A 1 91 ? -18.613 21.610 5.919 1.00 43.44 91 ASN A C 1
ATOM 722 O O . ASN A 1 91 ? -17.974 20.999 5.065 1.00 43.44 91 ASN A O 1
ATOM 726 N N . SER A 1 92 ? -18.021 22.192 6.962 1.00 44.44 92 SER A N 1
ATOM 727 C CA . SER A 1 92 ? -16.582 22.324 7.231 1.00 44.44 92 SER A CA 1
ATOM 728 C C . SER A 1 92 ? -15.873 21.022 7.642 1.00 44.44 92 SER A C 1
ATOM 730 O O . SER A 1 92 ? -15.038 21.046 8.545 1.00 44.44 92 SER A O 1
ATOM 732 N N . ARG A 1 93 ? -16.223 19.867 7.067 1.00 46.12 93 ARG A N 1
ATOM 733 C CA . ARG A 1 93 ? -15.593 18.600 7.470 1.00 46.12 93 ARG A CA 1
ATOM 734 C C . ARG A 1 93 ? -14.256 18.428 6.757 1.00 46.12 93 ARG A C 1
ATOM 736 O O . ARG A 1 93 ? -14.191 18.475 5.540 1.00 46.12 93 ARG A O 1
ATOM 743 N N . THR A 1 94 ? -13.187 18.253 7.513 1.00 56.41 94 THR A N 1
ATOM 744 C CA . THR A 1 94 ? -11.836 17.959 7.029 1.00 56.41 94 THR A CA 1
ATOM 745 C C . THR A 1 94 ? -11.610 16.451 6.946 1.00 56.41 94 THR A C 1
ATOM 747 O O . THR A 1 94 ? -12.407 15.655 7.447 1.00 56.41 94 THR A O 1
ATOM 750 N N . PHE A 1 95 ? -10.491 16.039 6.343 1.00 62.88 95 PHE A N 1
ATOM 751 C CA . PHE A 1 95 ? -10.084 14.635 6.300 1.00 62.88 95 PHE A CA 1
ATOM 752 C C . PHE A 1 95 ? -10.040 14.004 7.707 1.00 62.88 95 PHE A C 1
ATOM 754 O O . PHE A 1 95 ? -10.465 12.865 7.890 1.00 62.88 95 PHE A O 1
ATOM 761 N N . CYS A 1 96 ? -9.629 14.776 8.717 1.00 63.44 96 CYS A N 1
ATOM 762 C CA . CYS A 1 96 ? -9.595 14.380 10.125 1.00 63.44 96 CYS A CA 1
ATOM 763 C C . CYS A 1 96 ? -10.966 13.976 10.673 1.00 63.44 96 CYS A C 1
ATOM 765 O O . CYS A 1 96 ? -11.061 12.991 11.403 1.00 63.44 96 CYS A O 1
ATOM 767 N N . ASP A 1 97 ? -12.028 14.681 10.276 1.00 68.62 97 ASP A N 1
ATOM 768 C CA . ASP A 1 97 ? -13.382 14.474 10.805 1.00 68.62 97 ASP A CA 1
ATOM 769 C C . ASP A 1 97 ? -13.997 13.152 10.334 1.00 68.62 97 ASP A C 1
ATOM 771 O O . ASP A 1 97 ? -14.979 12.665 10.900 1.00 68.62 97 ASP A O 1
ATOM 775 N N . PHE A 1 98 ? -13.409 12.538 9.303 1.00 76.31 98 PHE A N 1
ATOM 776 C CA . PHE A 1 98 ? -13.813 11.219 8.847 1.00 76.31 98 PHE A CA 1
ATOM 777 C C . PHE A 1 98 ? -13.301 10.101 9.768 1.00 76.31 98 PHE A C 1
ATOM 779 O O . PHE A 1 98 ? -13.933 9.045 9.818 1.00 76.31 98 PHE A O 1
ATOM 786 N N . PHE A 1 99 ? -12.201 10.289 10.505 1.00 82.81 99 PHE A N 1
ATOM 787 C CA . PHE A 1 99 ? -11.550 9.226 11.285 1.00 82.81 99 PHE A CA 1
ATOM 788 C C . PHE A 1 99 ? -11.696 9.446 12.782 1.00 82.81 99 PHE A C 1
ATOM 790 O O . PHE A 1 99 ? -11.188 10.419 13.340 1.00 82.81 99 PHE A O 1
ATOM 797 N N . SER A 1 100 ? -12.291 8.471 13.465 1.00 86.31 100 SER A N 1
ATOM 798 C CA . SER A 1 100 ? -12.278 8.451 14.928 1.00 86.31 100 SER A CA 1
ATOM 799 C C . SER A 1 100 ? -10.890 8.060 15.459 1.00 86.31 100 SER A C 1
ATOM 801 O O . SER A 1 100 ? -10.062 7.519 14.725 1.00 86.31 100 SER A O 1
ATOM 803 N N . ASP A 1 101 ? -10.577 8.356 16.720 1.00 84.12 101 ASP A N 1
ATOM 804 C CA . ASP A 1 101 ? -9.275 8.003 17.337 1.00 84.12 101 ASP A CA 1
ATOM 805 C C . ASP A 1 101 ? -9.096 6.491 17.568 1.00 84.12 101 ASP A C 1
ATOM 807 O O . ASP A 1 101 ? -7.985 5.963 17.713 1.00 84.12 101 ASP A O 1
ATOM 811 N N . ASP A 1 102 ? -10.219 5.781 17.557 1.00 84.00 102 ASP A N 1
ATOM 812 C CA . ASP A 1 102 ? -10.307 4.333 17.681 1.00 84.00 102 ASP A CA 1
ATOM 813 C C . ASP A 1 102 ? -10.154 3.600 16.341 1.00 84.00 102 ASP A C 1
ATOM 815 O O . ASP A 1 102 ? -10.054 2.368 16.336 1.00 84.00 102 ASP A O 1
ATOM 819 N N . ASP A 1 103 ? -10.176 4.318 15.214 1.00 88.38 103 ASP A N 1
ATOM 820 C CA . ASP A 1 103 ? -10.126 3.705 13.889 1.00 88.38 103 ASP A CA 1
ATOM 821 C C . ASP A 1 103 ? -8.731 3.131 13.598 1.00 88.38 103 ASP A C 1
ATOM 823 O O . ASP A 1 103 ? -7.697 3.729 13.908 1.00 88.38 103 ASP A O 1
ATOM 827 N N . ILE A 1 104 ? -8.712 1.966 12.950 1.00 91.44 104 ILE A N 1
ATOM 828 C CA . ILE A 1 104 ? -7.531 1.451 12.260 1.00 91.44 104 ILE A CA 1
ATOM 829 C C . ILE A 1 104 ? -7.672 1.804 10.787 1.00 91.44 104 ILE A C 1
ATOM 831 O O . ILE A 1 104 ? -8.659 1.448 10.138 1.00 91.44 104 ILE A O 1
ATOM 835 N N . ILE A 1 105 ? -6.659 2.470 10.251 1.00 94.44 105 ILE A N 1
ATOM 836 C CA . ILE A 1 105 ? -6.616 2.882 8.855 1.00 94.44 105 ILE A CA 1
ATOM 837 C C . ILE A 1 105 ? -5.667 1.944 8.115 1.00 94.44 105 ILE A C 1
ATOM 839 O O . ILE A 1 105 ? -4.493 1.839 8.462 1.00 94.44 105 ILE A O 1
ATOM 843 N N . ILE A 1 106 ? -6.164 1.251 7.096 1.00 97.25 106 ILE A N 1
ATOM 844 C CA . ILE A 1 106 ? -5.348 0.443 6.190 1.00 97.25 106 ILE A CA 1
ATOM 845 C C . ILE A 1 106 ? -5.160 1.239 4.902 1.00 97.25 106 ILE A C 1
ATOM 847 O O . ILE A 1 106 ? -6.106 1.418 4.139 1.00 97.25 106 ILE A O 1
ATOM 851 N N . ILE A 1 107 ? -3.944 1.713 4.648 1.00 97.75 107 ILE A N 1
ATOM 852 C CA . ILE A 1 107 ? -3.610 2.478 3.445 1.00 97.75 107 ILE A CA 1
ATOM 853 C C . ILE A 1 107 ? -2.929 1.562 2.434 1.00 97.75 107 ILE A C 1
ATOM 855 O O . ILE A 1 107 ? -1.825 1.066 2.662 1.00 97.75 107 ILE A O 1
ATOM 859 N N . CYS A 1 108 ? -3.573 1.373 1.287 1.00 98.56 108 CYS A N 1
ATOM 860 C CA . CYS A 1 108 ? -3.005 0.672 0.148 1.00 98.56 108 CYS A CA 1
ATOM 861 C C . CYS A 1 108 ? -2.430 1.691 -0.848 1.00 98.56 108 CYS A C 1
ATOM 863 O O . CYS A 1 108 ? -3.175 2.449 -1.469 1.00 98.56 108 CYS A O 1
ATOM 865 N N . PHE A 1 109 ? -1.111 1.707 -1.026 1.00 98.31 109 PHE A N 1
ATOM 866 C CA . PHE A 1 109 ? -0.409 2.688 -1.861 1.00 98.31 109 PHE A CA 1
ATOM 867 C C . PHE A 1 109 ? 0.321 2.014 -3.029 1.00 98.31 109 PHE A C 1
ATOM 869 O O . PHE A 1 109 ? 0.604 0.813 -3.012 1.00 98.31 109 PHE A O 1
ATOM 876 N N . TRP A 1 110 ? 0.648 2.774 -4.070 1.00 96.75 110 TRP A N 1
ATOM 877 C CA . TRP A 1 110 ? 1.594 2.314 -5.094 1.00 96.75 110 TRP A CA 1
ATOM 878 C C . TRP A 1 110 ? 2.950 2.979 -4.882 1.00 96.75 110 TRP A C 1
ATOM 880 O O . TRP A 1 110 ? 3.040 4.139 -4.492 1.00 96.75 110 TRP A O 1
ATOM 890 N N . CYS A 1 111 ? 4.031 2.240 -5.120 1.00 96.19 111 CYS A N 1
ATOM 891 C CA . CYS A 1 111 ? 5.371 2.755 -4.885 1.00 96.19 111 CYS A CA 1
ATOM 892 C C . CYS A 1 111 ? 5.701 3.899 -5.851 1.00 96.19 111 CYS A C 1
ATOM 894 O O . CYS A 1 111 ? 5.721 3.726 -7.075 1.00 96.19 111 CYS A O 1
ATOM 896 N N . ARG A 1 112 ? 6.085 5.046 -5.290 1.00 94.38 112 ARG A N 1
ATOM 897 C CA . ARG A 1 112 ? 6.561 6.218 -6.024 1.00 94.38 112 ARG A CA 1
ATOM 898 C C . ARG A 1 112 ? 7.782 6.791 -5.321 1.00 94.38 112 ARG A C 1
ATOM 900 O O . ARG A 1 112 ? 7.795 6.927 -4.109 1.00 94.38 112 ARG A O 1
ATOM 907 N N . ARG A 1 113 ? 8.832 7.122 -6.084 1.00 92.69 113 ARG A N 1
ATOM 908 C CA . ARG A 1 113 ? 10.064 7.757 -5.560 1.00 92.69 113 ARG A CA 1
ATOM 909 C C . ARG A 1 113 ? 10.654 7.041 -4.327 1.00 92.69 113 ARG A C 1
ATOM 911 O O . ARG A 1 113 ? 11.177 7.675 -3.423 1.00 92.69 113 ARG A O 1
ATOM 918 N N . SER A 1 114 ? 10.637 5.708 -4.327 1.00 95.12 114 SER A N 1
ATOM 919 C CA . SER A 1 114 ? 11.098 4.872 -3.204 1.00 95.12 114 SER A CA 1
ATOM 920 C C . SER A 1 114 ? 10.259 4.992 -1.923 1.00 95.12 114 SER A C 1
ATOM 922 O O . SER A 1 114 ? 10.781 4.731 -0.848 1.00 95.12 114 SER A O 1
ATOM 924 N N . GLY A 1 115 ? 8.987 5.374 -2.013 1.00 97.12 115 GLY A N 1
ATOM 925 C CA . GLY A 1 115 ? 8.071 5.483 -0.880 1.00 97.12 115 GLY A CA 1
ATOM 926 C C . GLY A 1 115 ? 6.612 5.394 -1.325 1.00 97.12 115 GLY A C 1
ATOM 927 O O . GLY A 1 115 ? 6.305 4.777 -2.351 1.00 97.12 115 GLY A O 1
ATOM 928 N N . MET A 1 116 ? 5.720 5.994 -0.541 1.00 98.19 116 MET A N 1
ATOM 929 C CA . MET A 1 116 ? 4.288 6.056 -0.839 1.00 98.19 116 MET A CA 1
ATOM 930 C C . MET A 1 116 ? 3.999 7.031 -1.986 1.00 98.19 116 MET A C 1
ATOM 932 O O . MET A 1 116 ? 4.799 7.924 -2.270 1.00 98.19 116 MET A O 1
ATOM 936 N N . ASP A 1 117 ? 2.872 6.853 -2.676 1.00 97.06 117 ASP A N 1
ATOM 937 C CA . ASP A 1 117 ? 2.434 7.825 -3.672 1.00 97.06 117 ASP A CA 1
ATOM 938 C C . ASP A 1 117 ? 1.925 9.126 -3.050 1.00 97.06 117 ASP A C 1
ATOM 940 O O . ASP A 1 117 ? 1.523 9.160 -1.890 1.00 97.06 117 ASP A O 1
ATOM 944 N N . ASP A 1 118 ? 1.942 10.192 -3.855 1.00 94.31 118 ASP A N 1
ATOM 945 C CA . ASP A 1 118 ? 1.700 11.564 -3.400 1.00 94.31 118 ASP A CA 1
ATOM 946 C C . ASP A 1 118 ? 0.336 11.707 -2.690 1.00 94.31 118 ASP A C 1
ATOM 948 O O . ASP A 1 118 ? 0.256 12.372 -1.664 1.00 94.31 118 ASP A O 1
ATOM 952 N N . LEU A 1 119 ? -0.721 11.030 -3.168 1.00 91.81 119 LEU A N 1
ATOM 953 C CA . LEU A 1 119 ? -2.045 11.096 -2.532 1.00 91.81 119 LEU A CA 1
ATOM 954 C C . LEU A 1 119 ? -2.038 10.418 -1.159 1.00 91.81 119 LEU A C 1
ATOM 956 O O . LEU A 1 119 ? -2.590 10.957 -0.202 1.00 91.81 119 LEU A O 1
ATOM 960 N N . SER A 1 120 ? -1.403 9.248 -1.047 1.00 95.38 120 SER A N 1
ATOM 961 C CA . SER A 1 120 ? -1.263 8.556 0.236 1.00 95.38 120 SER A CA 1
ATOM 962 C C . SER A 1 120 ? -0.378 9.315 1.229 1.00 95.38 120 SER A C 1
ATOM 964 O O . SER A 1 120 ? -0.660 9.252 2.421 1.00 95.38 120 SER A O 1
ATOM 966 N N . LEU A 1 121 ? 0.643 10.045 0.763 1.00 95.50 121 LEU A N 1
ATOM 967 C CA . LEU A 1 121 ? 1.455 10.929 1.609 1.00 95.50 121 LEU A CA 1
ATOM 968 C C . LEU A 1 121 ? 0.634 12.104 2.150 1.00 95.50 121 LEU A C 1
ATOM 970 O O . LEU A 1 121 ? 0.559 12.284 3.361 1.00 95.50 121 LEU A O 1
ATOM 974 N N . SER A 1 122 ? -0.062 12.840 1.279 1.00 91.38 122 SER A N 1
ATOM 975 C CA . SER A 1 122 ? -0.905 13.967 1.709 1.00 91.38 122 SER A CA 1
ATOM 976 C C . SER A 1 122 ? -1.991 13.537 2.697 1.00 91.38 122 SER A C 1
ATOM 978 O O . SER A 1 122 ? -2.300 14.247 3.651 1.00 91.38 122 SER A O 1
ATOM 980 N N . LEU A 1 123 ? -2.540 12.339 2.496 1.00 91.00 123 LEU A N 1
ATOM 981 C CA . LEU A 1 123 ? -3.445 11.695 3.433 1.00 91.00 123 LEU A CA 1
ATOM 982 C C . LEU A 1 123 ? -2.815 11.562 4.827 1.00 91.00 123 LEU A C 1
ATOM 984 O O . LEU A 1 123 ? -3.352 12.111 5.788 1.00 91.00 123 LEU A O 1
ATOM 988 N N . ILE A 1 124 ? -1.690 10.859 4.961 1.00 94.25 124 ILE A N 1
ATOM 989 C CA . ILE A 1 124 ? -1.095 10.613 6.284 1.00 94.25 124 ILE A CA 1
ATOM 990 C C . ILE A 1 124 ? -0.586 11.896 6.950 1.00 94.25 124 ILE A C 1
ATOM 992 O O . ILE A 1 124 ? -0.632 11.987 8.171 1.00 94.25 124 ILE A O 1
ATOM 996 N N . GLU A 1 125 ? -0.162 12.893 6.174 1.00 91.94 125 GLU A N 1
ATOM 997 C CA . GLU A 1 125 ? 0.242 14.213 6.676 1.00 91.94 125 GLU A CA 1
ATOM 998 C C . GLU A 1 125 ? -0.941 14.997 7.258 1.00 91.94 125 GLU A C 1
ATOM 1000 O O . GLU A 1 125 ? -0.779 15.717 8.240 1.00 91.94 125 GLU A O 1
ATOM 1005 N N . SER A 1 126 ? -2.140 14.828 6.689 1.00 88.69 126 SER A N 1
ATOM 1006 C CA . SER A 1 126 ? -3.361 15.448 7.216 1.00 88.69 126 SER A CA 1
ATOM 1007 C C . SER A 1 126 ? -3.859 14.803 8.512 1.00 88.69 126 SER A C 1
ATOM 1009 O O . SER A 1 126 ? -4.631 15.414 9.243 1.00 88.69 126 SER A O 1
ATOM 1011 N N . LEU A 1 127 ? -3.432 13.574 8.807 1.00 90.50 127 LEU A N 1
ATOM 1012 C CA . LEU A 1 127 ? -3.823 12.833 10.000 1.00 90.50 127 LEU A CA 1
ATOM 1013 C C . LEU A 1 127 ? -2.830 13.061 11.143 1.00 90.50 127 LEU A C 1
ATOM 1015 O O . LEU A 1 127 ? -1.636 13.252 10.918 1.00 90.50 127 LEU A O 1
ATOM 1019 N N . SER A 1 128 ? -3.320 12.970 12.380 1.00 92.12 128 SER A N 1
ATOM 1020 C CA . SER A 1 128 ? -2.489 13.008 13.584 1.00 92.12 128 SER A CA 1
ATOM 1021 C C . SER A 1 128 ? -2.895 11.908 14.561 1.00 92.12 128 SER A C 1
ATOM 1023 O O . SER A 1 128 ? -4.084 11.673 14.790 1.00 92.12 128 SER A O 1
ATOM 1025 N N . ASN A 1 129 ? -1.895 11.228 15.126 1.00 94.31 129 ASN A N 1
ATOM 1026 C CA . ASN A 1 129 ? -2.020 10.165 16.125 1.00 94.31 129 ASN A CA 1
ATOM 1027 C C . ASN A 1 129 ? -2.924 8.985 15.713 1.00 94.31 129 ASN A C 1
ATOM 1029 O O . ASN A 1 129 ? -3.436 8.258 16.568 1.00 94.31 129 ASN A O 1
ATOM 1033 N N . LYS A 1 130 ? -3.119 8.747 14.409 1.00 93.69 130 LYS A N 1
ATOM 1034 C CA . LYS A 1 130 ? -3.935 7.623 13.923 1.00 93.69 130 LYS A CA 1
ATOM 1035 C C . LYS A 1 130 ? -3.128 6.331 13.840 1.00 93.69 130 LYS A C 1
ATOM 1037 O O . LYS A 1 130 ? -1.924 6.357 13.597 1.00 93.69 130 LYS A O 1
ATOM 1042 N N . LYS A 1 131 ? -3.792 5.181 14.000 1.00 94.94 131 LYS A N 1
ATOM 1043 C CA . LYS A 1 131 ? -3.168 3.865 13.777 1.00 94.94 131 LYS A CA 1
ATOM 1044 C C . LYS A 1 131 ? -3.261 3.493 12.308 1.00 94.94 131 LYS A C 1
ATOM 1046 O O . LYS A 1 131 ? -4.363 3.368 11.773 1.00 94.94 131 LYS A O 1
ATOM 1051 N N . ILE A 1 132 ? -2.111 3.303 11.670 1.00 97.00 132 ILE A N 1
ATOM 1052 C CA . ILE A 1 132 ? -2.013 3.121 10.223 1.00 97.00 132 ILE A CA 1
ATOM 1053 C C . ILE A 1 132 ? -1.238 1.845 9.889 1.00 97.00 132 ILE A C 1
ATOM 1055 O O . ILE A 1 132 ? -0.069 1.693 10.248 1.00 97.00 132 ILE A O 1
ATOM 1059 N N . LEU A 1 133 ? -1.902 0.930 9.185 1.00 97.94 133 LEU A N 1
ATOM 1060 C CA . LEU A 1 133 ? -1.306 -0.222 8.511 1.00 97.94 133 LEU A CA 1
ATOM 1061 C C . LEU A 1 133 ? -1.122 0.125 7.038 1.00 97.94 133 LEU A C 1
ATOM 1063 O O . LEU A 1 133 ? -2.067 0.586 6.406 1.00 97.94 133 LEU A O 1
ATOM 1067 N N . ALA A 1 134 ? 0.053 -0.119 6.469 1.00 98.56 134 ALA A N 1
ATOM 1068 C CA . ALA A 1 134 ? 0.313 0.209 5.073 1.00 98.56 134 ALA A CA 1
ATOM 1069 C C . ALA A 1 134 ? 0.623 -1.027 4.224 1.00 98.56 134 ALA A C 1
ATOM 1071 O O . ALA A 1 134 ? 1.364 -1.921 4.636 1.00 98.56 134 ALA A O 1
ATOM 1072 N N . ILE A 1 135 ? 0.064 -1.060 3.016 1.00 98.69 135 ILE A N 1
ATOM 1073 C CA . ILE A 1 135 ? 0.261 -2.130 2.037 1.00 98.69 135 ILE A CA 1
ATOM 1074 C C . ILE A 1 135 ? 0.638 -1.485 0.707 1.00 98.69 135 ILE A C 1
ATOM 1076 O O . ILE A 1 135 ? -0.165 -0.810 0.070 1.00 98.69 135 ILE A O 1
ATOM 1080 N N . GLY A 1 136 ? 1.880 -1.668 0.283 1.00 98.12 136 GLY A N 1
ATOM 1081 C CA . GLY A 1 136 ? 2.371 -1.133 -0.975 1.00 98.12 136 GLY A CA 1
ATOM 1082 C C . GLY A 1 136 ? 2.286 -2.149 -2.111 1.00 98.12 136 GLY A C 1
ATOM 1083 O O . GLY A 1 136 ? 2.476 -3.349 -1.907 1.00 98.12 136 GLY A O 1
ATOM 1084 N N . THR A 1 137 ? 2.115 -1.650 -3.332 1.00 97.69 137 THR A N 1
ATOM 1085 C CA . THR A 1 137 ? 2.430 -2.388 -4.563 1.00 97.69 137 THR A CA 1
ATOM 1086 C C . THR A 1 137 ? 3.680 -1.804 -5.216 1.00 97.69 137 THR A C 1
ATOM 1088 O O . THR A 1 137 ? 3.814 -0.585 -5.352 1.00 97.69 137 THR A O 1
ATOM 1091 N N . LEU A 1 138 ? 4.612 -2.659 -5.639 1.00 95.19 138 LEU A N 1
ATOM 1092 C CA . LEU A 1 138 ? 5.842 -2.244 -6.314 1.00 95.19 138 LEU A CA 1
ATOM 1093 C C . LEU A 1 138 ? 5.983 -2.937 -7.669 1.00 95.19 138 LEU A C 1
ATOM 1095 O O . LEU A 1 138 ? 6.018 -4.159 -7.743 1.00 95.19 138 LEU A O 1
ATOM 1099 N N . SER A 1 139 ? 6.175 -2.156 -8.736 1.00 89.81 139 SER A N 1
ATOM 1100 C CA . SER A 1 139 ? 6.588 -2.684 -10.041 1.00 89.81 139 SER A CA 1
ATOM 1101 C C . SER A 1 139 ? 8.068 -3.085 -10.066 1.00 89.81 139 SER A C 1
ATOM 1103 O O . SER A 1 139 ? 8.903 -2.402 -10.664 1.00 89.81 139 SER A O 1
ATOM 1105 N N . GLY A 1 140 ? 8.402 -4.173 -9.384 1.00 86.94 140 GLY A N 1
ATOM 1106 C CA . GLY A 1 140 ? 9.763 -4.662 -9.210 1.00 86.94 140 GLY A CA 1
ATOM 1107 C C . GLY A 1 140 ? 9.836 -5.704 -8.101 1.00 86.94 140 GLY A C 1
ATOM 1108 O O . GLY A 1 140 ? 8.813 -6.129 -7.576 1.00 86.94 140 GLY A O 1
ATOM 1109 N N . ASP A 1 141 ? 11.051 -6.094 -7.732 1.00 88.31 141 ASP A N 1
ATOM 1110 C CA . ASP A 1 141 ? 11.265 -7.044 -6.643 1.00 88.31 141 ASP A CA 1
ATOM 1111 C C . ASP A 1 141 ? 10.954 -6.398 -5.278 1.00 88.31 141 ASP A C 1
ATOM 1113 O O . ASP A 1 141 ? 11.711 -5.561 -4.773 1.00 88.31 141 ASP A O 1
ATOM 1117 N N . ALA A 1 142 ? 9.822 -6.791 -4.690 1.00 91.75 142 ALA A N 1
ATOM 1118 C CA . ALA A 1 142 ? 9.367 -6.336 -3.377 1.00 91.75 142 ALA A CA 1
ATOM 1119 C C . ALA A 1 142 ? 10.185 -6.912 -2.208 1.00 91.75 142 ALA A C 1
ATOM 1121 O O . ALA A 1 142 ? 10.187 -6.326 -1.120 1.00 91.75 142 ALA A O 1
ATOM 1122 N N . LYS A 1 143 ? 10.903 -8.021 -2.430 1.00 91.62 143 LYS A N 1
ATOM 1123 C CA . LYS A 1 143 ? 11.743 -8.703 -1.434 1.00 91.62 143 LYS A CA 1
ATOM 1124 C C . LYS A 1 143 ? 13.219 -8.292 -1.540 1.00 91.62 143 LYS A C 1
ATOM 1126 O O . LYS A 1 143 ? 13.997 -8.595 -0.645 1.00 91.62 143 LYS A O 1
ATOM 1131 N N . GLY A 1 144 ? 13.600 -7.553 -2.580 1.00 92.50 144 GLY A N 1
ATOM 1132 C CA . GLY A 1 144 ? 14.947 -7.013 -2.761 1.00 92.50 144 GLY A CA 1
ATOM 1133 C C . GLY A 1 144 ? 15.235 -5.728 -1.969 1.00 92.50 144 GLY A C 1
ATOM 1134 O O . GLY A 1 144 ? 14.356 -5.115 -1.358 1.00 92.50 144 GLY A O 1
ATOM 1135 N N . GLN A 1 145 ? 16.487 -5.255 -2.037 1.00 95.44 145 GLN A N 1
ATOM 1136 C CA . GLN A 1 145 ? 16.964 -4.043 -1.339 1.00 95.44 145 GLN A CA 1
ATOM 1137 C C . GLN A 1 145 ? 16.109 -2.793 -1.615 1.00 95.44 145 GLN A C 1
ATOM 1139 O O . GLN A 1 145 ? 15.907 -1.961 -0.729 1.00 95.44 145 GLN A O 1
ATOM 1144 N N . TYR A 1 146 ? 15.595 -2.648 -2.843 1.00 94.69 146 TYR A N 1
ATOM 1145 C CA . TYR A 1 146 ? 14.699 -1.543 -3.191 1.00 94.69 146 TYR A CA 1
ATOM 1146 C C . TYR A 1 146 ? 13.382 -1.625 -2.416 1.00 94.69 146 TYR A C 1
ATOM 1148 O O . TYR A 1 146 ? 12.962 -0.634 -1.824 1.00 94.69 146 TYR A O 1
ATOM 1156 N N . GLY A 1 147 ? 12.768 -2.811 -2.367 1.00 96.31 147 GLY A N 1
ATOM 1157 C CA . GLY A 1 147 ? 11.534 -3.046 -1.626 1.00 96.31 147 GLY A CA 1
ATOM 1158 C C . GLY A 1 147 ? 11.687 -2.804 -0.123 1.00 96.31 147 GLY A C 1
ATOM 1159 O O . GLY A 1 147 ? 10.826 -2.169 0.484 1.00 96.31 147 GLY A O 1
ATOM 1160 N N . TYR A 1 148 ? 12.813 -3.205 0.479 1.00 96.81 148 TYR A N 1
ATOM 1161 C CA . TYR A 1 148 ? 13.113 -2.868 1.878 1.00 96.81 148 TYR A CA 1
ATOM 1162 C C . TYR A 1 148 ? 13.160 -1.360 2.117 1.00 96.81 148 TYR A C 1
ATOM 1164 O O . TYR A 1 148 ? 12.522 -0.874 3.047 1.00 96.81 148 TYR A O 1
ATOM 1172 N N . ARG A 1 149 ? 13.835 -0.610 1.241 1.00 98.25 149 ARG A N 1
ATOM 1173 C CA . ARG A 1 149 ? 13.882 0.852 1.344 1.00 98.25 149 ARG A CA 1
ATOM 1174 C C . ARG A 1 149 ? 12.500 1.494 1.220 1.00 98.25 149 ARG A C 1
ATOM 1176 O O . ARG A 1 149 ? 12.208 2.427 1.956 1.00 98.25 149 ARG A O 1
ATOM 1183 N N . VAL A 1 150 ? 11.646 0.993 0.326 1.00 98.44 150 VAL A N 1
ATOM 1184 C CA . VAL A 1 150 ? 10.259 1.476 0.196 1.00 98.44 150 VAL A CA 1
ATOM 1185 C C . VAL A 1 150 ? 9.483 1.273 1.496 1.00 98.44 150 VAL A C 1
ATOM 1187 O O . VAL A 1 150 ? 8.796 2.192 1.937 1.00 98.44 150 VAL A O 1
ATOM 1190 N N . LYS A 1 151 ? 9.615 0.098 2.129 1.00 98.38 151 LYS A N 1
ATOM 1191 C CA . LYS A 1 151 ? 8.960 -0.192 3.413 1.00 98.38 151 LYS A CA 1
ATOM 1192 C C . LYS A 1 151 ? 9.446 0.735 4.528 1.00 98.38 151 LYS A C 1
ATOM 1194 O O . LYS A 1 151 ? 8.613 1.291 5.236 1.00 98.38 151 LYS A O 1
ATOM 1199 N N . GLU A 1 152 ? 10.758 0.939 4.645 1.00 98.50 152 GLU A N 1
ATOM 1200 C CA . GLU A 1 152 ? 11.340 1.843 5.647 1.00 98.50 152 GLU A CA 1
ATOM 1201 C C . GLU A 1 152 ? 10.890 3.292 5.437 1.00 98.50 152 GLU A C 1
ATOM 1203 O O . GLU A 1 152 ? 10.461 3.953 6.378 1.00 98.50 152 GLU A O 1
ATOM 1208 N N . ASN A 1 153 ? 10.890 3.775 4.194 1.00 98.75 153 ASN A N 1
ATOM 1209 C CA . ASN A 1 153 ? 10.431 5.127 3.886 1.00 98.75 153 ASN A CA 1
ATOM 1210 C C . ASN A 1 153 ? 8.936 5.315 4.176 1.00 98.75 153 ASN A C 1
ATOM 1212 O O . ASN A 1 153 ? 8.553 6.343 4.727 1.00 98.75 153 ASN A O 1
ATOM 1216 N N . ALA A 1 154 ? 8.095 4.330 3.847 1.00 98.69 154 ALA A N 1
ATOM 1217 C CA . ALA A 1 154 ? 6.672 4.371 4.180 1.00 98.69 154 ALA A CA 1
ATOM 1218 C C . ALA A 1 154 ? 6.447 4.367 5.700 1.00 98.69 154 ALA A C 1
ATOM 1220 O O . ALA A 1 154 ? 5.670 5.172 6.207 1.00 98.69 154 ALA A O 1
ATOM 1221 N N . LYS A 1 155 ? 7.176 3.517 6.435 1.00 98.69 155 LYS A N 1
ATOM 1222 C CA . LYS A 1 155 ? 7.143 3.487 7.901 1.00 98.69 155 LYS A CA 1
ATOM 1223 C C . LYS A 1 155 ? 7.517 4.848 8.486 1.00 98.69 155 LYS A C 1
ATOM 1225 O O . LYS A 1 155 ? 6.769 5.370 9.301 1.00 98.69 155 LYS A O 1
ATOM 1230 N N . ASN A 1 156 ? 8.623 5.438 8.035 1.00 98.62 156 ASN A N 1
ATOM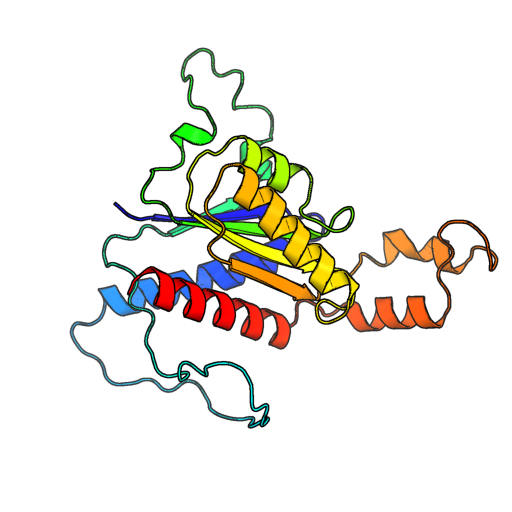 1231 C CA . ASN A 1 156 ? 9.094 6.736 8.519 1.00 98.62 156 ASN A CA 1
ATOM 1232 C C . ASN A 1 156 ? 8.104 7.866 8.211 1.00 98.62 156 ASN A C 1
ATOM 1234 O O . ASN A 1 156 ? 7.848 8.694 9.080 1.00 98.62 156 ASN A O 1
ATOM 1238 N N . ALA A 1 157 ? 7.513 7.876 7.012 1.00 98.56 157 ALA A N 1
ATOM 1239 C CA . ALA A 1 157 ? 6.512 8.871 6.633 1.00 98.56 157 ALA A CA 1
ATOM 1240 C C . ALA A 1 157 ? 5.264 8.792 7.529 1.00 98.56 157 ALA A C 1
ATOM 1242 O O . ALA A 1 157 ? 4.782 9.810 8.016 1.00 98.56 157 ALA A O 1
ATOM 1243 N N . ILE A 1 158 ? 4.774 7.581 7.810 1.00 98.50 158 ILE A N 1
ATOM 1244 C CA . ILE A 1 158 ? 3.633 7.369 8.712 1.00 98.50 158 ILE A CA 1
ATOM 1245 C C . ILE A 1 158 ? 4.000 7.769 10.142 1.00 98.50 158 ILE A C 1
ATOM 1247 O O . ILE A 1 158 ? 3.272 8.527 10.780 1.00 98.50 158 ILE A O 1
ATOM 1251 N N . SER A 1 159 ? 5.143 7.289 10.634 1.00 98.44 159 SER A N 1
ATOM 1252 C CA . SER A 1 159 ? 5.628 7.534 11.994 1.00 98.44 159 SER A CA 1
ATOM 1253 C C . SER A 1 159 ? 5.971 8.994 12.290 1.00 98.44 159 SER A C 1
ATOM 1255 O O . SER A 1 159 ? 6.222 9.315 13.447 1.00 98.44 159 SER A O 1
ATOM 1257 N N . HIS A 1 160 ? 5.967 9.876 11.288 1.00 97.38 160 HIS A N 1
ATOM 1258 C CA . HIS A 1 160 ? 6.198 11.302 11.490 1.00 97.38 160 HIS A CA 1
ATOM 1259 C C . HIS A 1 160 ? 5.126 11.958 12.375 1.00 97.38 160 HIS A C 1
ATOM 1261 O O . HIS A 1 160 ? 5.463 12.757 13.241 1.00 97.38 160 HIS A O 1
ATOM 1267 N N . ASN A 1 161 ? 3.848 11.607 12.180 1.00 96.00 161 ASN A N 1
ATOM 1268 C CA . ASN A 1 161 ? 2.723 12.182 12.936 1.00 96.00 161 ASN A CA 1
ATOM 1269 C C . ASN A 1 161 ? 1.650 11.147 13.325 1.00 96.00 161 ASN A C 1
ATOM 1271 O O . ASN A 1 161 ? 0.607 11.495 13.871 1.00 96.00 161 ASN A O 1
ATOM 1275 N N . ASN A 1 162 ? 1.862 9.865 13.017 1.00 96.88 162 ASN A N 1
ATOM 1276 C CA . ASN A 1 162 ? 0.898 8.790 13.243 1.00 96.88 162 ASN A CA 1
ATOM 1277 C C . ASN A 1 162 ? 1.587 7.538 13.804 1.00 96.88 162 ASN A C 1
ATOM 1279 O O . ASN A 1 162 ? 2.809 7.416 13.824 1.00 96.88 162 ASN A O 1
ATOM 1283 N N . GLN A 1 163 ? 0.796 6.561 14.239 1.00 96.50 163 GLN A N 1
ATOM 1284 C CA . GLN A 1 163 ? 1.294 5.273 14.705 1.00 96.50 163 GLN A CA 1
ATOM 1285 C C . GLN A 1 163 ? 1.310 4.263 13.550 1.00 96.50 163 GLN A C 1
ATOM 1287 O O . GLN A 1 163 ? 0.275 3.717 13.165 1.00 96.50 163 GLN A O 1
ATOM 1292 N N . CYS A 1 164 ? 2.498 3.965 13.022 1.00 97.44 164 CYS A N 1
ATOM 1293 C CA . CYS A 1 164 ? 2.676 2.893 12.044 1.00 97.44 164 CYS A CA 1
ATOM 1294 C C . CYS A 1 164 ? 2.572 1.519 12.726 1.00 97.44 164 CYS A C 1
ATOM 1296 O O . CYS A 1 164 ? 3.488 1.114 13.442 1.00 97.44 164 CYS A O 1
ATOM 1298 N N . ILE A 1 165 ? 1.489 0.779 12.477 1.00 95.62 165 ILE A N 1
ATOM 1299 C CA . ILE A 1 165 ? 1.284 -0.574 13.032 1.00 95.62 165 ILE A CA 1
ATOM 1300 C C . ILE A 1 165 ? 1.892 -1.680 12.159 1.00 95.62 165 ILE A C 1
ATOM 1302 O O . ILE A 1 165 ? 2.071 -2.807 12.613 1.00 95.62 165 ILE A O 1
ATOM 1306 N N . GLY A 1 166 ? 2.260 -1.366 10.916 1.00 97.06 166 GLY A N 1
ATOM 1307 C CA . GLY A 1 166 ? 2.995 -2.277 10.044 1.00 97.06 166 GLY A CA 1
ATOM 1308 C C . GLY A 1 166 ? 3.074 -1.778 8.606 1.00 97.06 166 GLY A C 1
ATOM 1309 O O . GLY A 1 166 ? 2.242 -0.984 8.170 1.00 97.06 166 GLY A O 1
ATOM 1310 N N . VAL A 1 167 ? 4.061 -2.279 7.860 1.00 98.38 167 VAL A N 1
ATOM 1311 C CA . VAL A 1 167 ? 4.187 -2.040 6.418 1.00 98.38 167 VAL A CA 1
ATOM 1312 C C . VAL A 1 167 ? 4.486 -3.349 5.699 1.00 98.38 167 VAL A C 1
ATOM 1314 O O . VAL A 1 167 ? 5.459 -4.034 6.020 1.00 98.38 167 VAL A O 1
ATOM 1317 N N . HIS A 1 168 ? 3.687 -3.664 4.687 1.00 98.31 168 HIS A N 1
ATOM 1318 C CA . HIS A 1 168 ? 3.954 -4.747 3.749 1.00 98.31 168 HIS A CA 1
ATOM 1319 C C . HIS A 1 168 ? 4.078 -4.208 2.329 1.00 98.31 168 HIS A C 1
ATOM 1321 O O . HIS A 1 168 ? 3.522 -3.166 1.992 1.00 98.31 168 HIS A O 1
ATOM 1327 N N . LEU A 1 169 ? 4.831 -4.917 1.494 1.00 97.75 169 LEU A N 1
ATOM 1328 C CA . LEU A 1 169 ? 5.024 -4.581 0.093 1.00 97.75 169 LEU A CA 1
ATOM 1329 C C . LEU A 1 169 ? 4.874 -5.861 -0.719 1.00 97.75 169 LEU A C 1
ATOM 1331 O O . LEU A 1 169 ? 5.607 -6.815 -0.476 1.00 97.75 169 LEU A O 1
ATOM 1335 N N . CYS A 1 170 ? 3.949 -5.857 -1.671 1.00 95.56 170 CYS A N 1
ATOM 1336 C CA . CYS A 1 170 ? 3.760 -6.950 -2.618 1.00 95.56 170 CYS A CA 1
ATOM 1337 C C . CYS A 1 170 ? 4.201 -6.529 -4.019 1.00 95.56 170 CYS A C 1
ATOM 1339 O O . CYS A 1 170 ? 4.317 -5.332 -4.337 1.00 95.56 170 CYS A O 1
ATOM 1341 N N . GLN A 1 171 ? 4.475 -7.521 -4.859 1.00 93.31 171 GLN A N 1
ATOM 1342 C CA . GLN A 1 171 ? 4.861 -7.263 -6.228 1.00 93.31 171 GLN A CA 1
ATOM 1343 C C . GLN A 1 171 ? 3.638 -6.844 -7.046 1.00 93.31 171 GLN A C 1
ATOM 1345 O O . GLN A 1 171 ? 2.530 -7.347 -6.894 1.00 93.31 171 GLN A O 1
ATOM 1350 N N . GLY A 1 172 ? 3.840 -5.869 -7.921 1.00 89.38 172 GLY A N 1
ATOM 1351 C CA . GLY A 1 172 ? 2.875 -5.457 -8.923 1.00 89.38 172 GLY A CA 1
ATOM 1352 C C . GLY A 1 172 ? 3.532 -5.370 -10.290 1.00 89.38 172 GLY A C 1
ATOM 1353 O O . GLY A 1 172 ? 4.750 -5.483 -10.435 1.00 89.38 172 GLY A O 1
ATOM 1354 N N . HIS A 1 173 ? 2.727 -5.116 -11.312 1.00 87.44 173 HIS A N 1
ATOM 1355 C CA . HIS A 1 173 ? 3.223 -4.990 -12.675 1.00 87.44 173 HIS A CA 1
ATOM 1356 C C . HIS A 1 173 ? 3.395 -3.529 -13.110 1.00 87.44 173 HIS A C 1
ATOM 1358 O O . HIS A 1 173 ? 2.760 -2.610 -12.588 1.00 87.44 173 HIS A O 1
ATOM 1364 N N . SER A 1 174 ? 4.267 -3.295 -14.093 1.00 84.31 174 SER A N 1
ATOM 1365 C CA . SER A 1 174 ? 4.297 -2.031 -14.843 1.00 84.31 174 SER A CA 1
ATOM 1366 C C . SER A 1 174 ? 3.311 -2.082 -16.007 1.00 84.31 174 SER A C 1
ATOM 1368 O O . SER A 1 174 ? 3.054 -3.149 -16.559 1.00 84.31 174 SER A O 1
ATOM 1370 N N . ASN A 1 175 ? 2.803 -0.926 -16.434 1.00 82.50 175 ASN A N 1
ATOM 1371 C CA . ASN A 1 175 ? 2.090 -0.819 -17.707 1.00 82.50 175 ASN A CA 1
ATOM 1372 C C . ASN A 1 175 ? 3.110 -0.850 -18.860 1.00 82.50 175 ASN A C 1
ATOM 1374 O O . ASN A 1 175 ? 3.820 0.139 -19.063 1.00 82.50 175 ASN A O 1
ATOM 1378 N N . LEU A 1 176 ? 3.178 -1.967 -19.599 1.00 85.56 176 LEU A N 1
ATOM 1379 C CA . LEU A 1 176 ? 4.146 -2.164 -20.690 1.00 85.56 176 LEU A CA 1
ATOM 1380 C C . LEU A 1 176 ? 4.068 -1.070 -21.749 1.00 85.56 176 LEU A C 1
ATOM 1382 O O . LEU A 1 176 ? 5.107 -0.567 -22.164 1.00 85.56 176 LEU A O 1
ATOM 1386 N N . LYS A 1 177 ? 2.862 -0.608 -22.099 1.00 86.06 177 LYS A N 1
ATOM 1387 C CA . LYS A 1 177 ? 2.674 0.457 -23.097 1.00 86.06 177 LYS A CA 1
ATOM 1388 C C . LYS A 1 177 ? 3.385 1.757 -22.701 1.00 86.06 177 LYS A C 1
ATOM 1390 O O . LYS A 1 177 ? 3.824 2.510 -23.559 1.00 86.06 177 LYS A O 1
ATOM 1395 N N . ARG A 1 178 ? 3.551 2.029 -21.396 1.00 83.25 178 ARG A N 1
ATOM 1396 C CA . ARG A 1 178 ? 4.255 3.235 -20.902 1.00 83.25 178 ARG A CA 1
ATOM 1397 C C . ARG A 1 178 ? 5.779 3.127 -20.966 1.00 83.25 178 ARG A C 1
ATOM 1399 O O . ARG A 1 178 ? 6.462 4.138 -20.785 1.00 83.25 178 ARG A O 1
ATOM 1406 N N . ILE A 1 179 ? 6.311 1.919 -21.130 1.00 86.62 179 ILE A N 1
ATOM 1407 C CA . ILE A 1 179 ? 7.751 1.649 -21.102 1.00 86.62 179 ILE A CA 1
ATOM 1408 C C . ILE A 1 179 ? 8.273 1.005 -22.389 1.00 86.62 179 ILE A C 1
ATOM 1410 O O . ILE A 1 179 ? 9.482 0.880 -22.533 1.00 86.62 179 ILE A O 1
ATOM 1414 N N . GLU A 1 180 ? 7.398 0.645 -23.327 1.00 91.12 180 GLU A N 1
ATOM 1415 C CA . GLU A 1 180 ? 7.747 -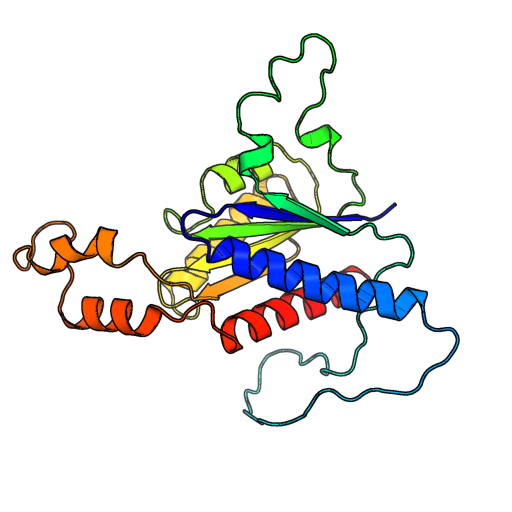0.023 -24.581 1.00 91.12 180 GLU A CA 1
ATOM 1416 C C . GLU A 1 180 ? 8.740 0.778 -25.419 1.00 91.12 180 GLU A C 1
ATOM 1418 O O . GLU A 1 180 ? 9.791 0.255 -25.775 1.00 91.12 180 GLU A O 1
ATOM 1423 N N 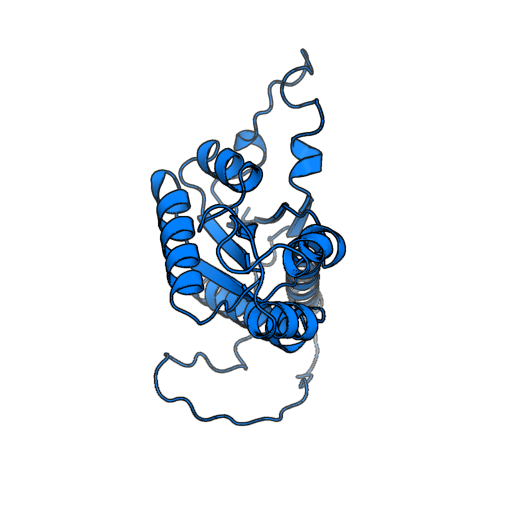. SER A 1 181 ? 8.486 2.071 -25.638 1.00 92.00 181 SER A N 1
ATOM 1424 C CA . SER A 1 181 ? 9.404 2.933 -26.396 1.00 92.00 181 SER A CA 1
ATOM 1425 C C . SER A 1 181 ? 10.817 2.981 -25.804 1.00 92.00 181 SER A C 1
ATOM 1427 O O . SER A 1 181 ? 11.785 3.172 -26.531 1.00 92.00 181 SER A O 1
ATOM 1429 N N . ARG A 1 182 ? 10.967 2.734 -24.494 1.00 92.31 182 ARG A N 1
ATOM 1430 C CA . ARG A 1 182 ? 12.257 2.800 -23.791 1.00 92.31 182 ARG A CA 1
ATOM 1431 C C . ARG A 1 182 ? 13.215 1.661 -24.138 1.00 92.31 182 ARG A C 1
ATOM 1433 O O . ARG A 1 182 ? 14.406 1.797 -23.877 1.00 92.31 182 ARG A O 1
ATOM 1440 N N . ARG A 1 183 ? 12.722 0.548 -24.693 1.00 91.69 183 ARG A N 1
ATOM 1441 C CA . ARG A 1 183 ? 13.572 -0.567 -25.156 1.00 91.69 183 ARG A CA 1
ATOM 1442 C C . ARG A 1 183 ? 14.197 -0.299 -26.530 1.00 91.69 183 ARG A C 1
ATOM 1444 O O . ARG A 1 183 ? 15.109 -1.008 -26.927 1.00 91.69 183 ARG A O 1
ATOM 1451 N N . HIS A 1 184 ? 13.668 0.692 -27.248 1.00 92.50 184 HIS A N 1
ATOM 1452 C CA . HIS A 1 184 ? 14.142 1.110 -28.566 1.00 92.50 184 HIS A CA 1
ATOM 1453 C C . HIS A 1 184 ? 15.127 2.288 -28.489 1.00 92.50 184 HIS A C 1
ATOM 1455 O O . HIS A 1 184 ? 15.638 2.711 -29.519 1.00 92.50 184 HIS A O 1
ATOM 1461 N N . LEU A 1 185 ? 15.379 2.820 -27.286 1.00 94.25 185 LEU A N 1
ATOM 1462 C CA . LEU A 1 185 ? 16.438 3.802 -27.041 1.00 94.25 185 LEU A CA 1
ATOM 1463 C C . LEU A 1 185 ? 17.813 3.133 -27.153 1.00 94.25 185 LEU A C 1
ATOM 1465 O O . LEU A 1 185 ? 17.931 1.924 -26.939 1.00 94.25 185 LEU A O 1
ATOM 1469 N N . ASN A 1 186 ? 18.856 3.910 -27.437 1.00 93.81 186 ASN A N 1
ATOM 1470 C CA . ASN A 1 186 ? 20.207 3.359 -27.494 1.00 93.81 186 ASN A CA 1
ATOM 1471 C C . ASN A 1 186 ? 20.738 3.026 -26.085 1.00 93.81 186 ASN A C 1
ATOM 1473 O O . ASN A 1 186 ? 20.419 3.730 -25.116 1.00 93.81 186 ASN A O 1
ATOM 1477 N N . PRO A 1 187 ? 21.585 1.988 -25.934 1.00 93.75 187 PRO A N 1
ATOM 1478 C CA . PRO A 1 187 ? 22.271 1.718 -24.677 1.00 93.75 187 PRO A CA 1
ATOM 1479 C C . PRO A 1 187 ? 23.019 2.951 -24.153 1.00 93.75 187 PRO A C 1
ATOM 1481 O O . PRO A 1 187 ? 23.803 3.564 -24.871 1.00 93.75 187 PRO A O 1
ATOM 1484 N N . GLY A 1 188 ? 22.776 3.307 -22.889 1.00 90.62 188 GLY A N 1
ATOM 1485 C CA . GLY A 1 188 ? 23.365 4.486 -22.240 1.00 90.62 188 GLY A CA 1
ATOM 1486 C C . GLY A 1 188 ? 22.474 5.731 -22.250 1.00 90.62 188 GLY A C 1
ATOM 1487 O O . GLY A 1 188 ? 22.694 6.631 -21.440 1.00 90.62 188 GLY A O 1
ATOM 1488 N N . GLU A 1 189 ? 21.423 5.774 -23.074 1.00 92.19 189 GLU A N 1
ATOM 1489 C CA . GLU A 1 189 ? 20.467 6.881 -23.038 1.00 92.19 189 GLU A CA 1
ATOM 1490 C C . GLU A 1 189 ? 19.632 6.887 -21.744 1.00 92.19 189 GLU A C 1
ATOM 1492 O O . GLU A 1 189 ? 19.284 5.828 -21.195 1.00 92.19 189 GLU A O 1
ATOM 1497 N N . PRO A 1 190 ? 19.232 8.075 -21.249 1.00 88.56 190 PRO A N 1
ATOM 1498 C CA . PRO A 1 190 ? 18.340 8.176 -20.106 1.00 88.56 190 PRO A CA 1
ATOM 1499 C C . PRO A 1 190 ? 17.065 7.353 -20.310 1.00 88.56 190 PRO A C 1
ATOM 1501 O O . PRO A 1 190 ? 16.357 7.498 -21.302 1.00 88.56 190 PRO A O 1
ATOM 1504 N N . LYS A 1 191 ? 16.717 6.543 -19.303 1.00 87.50 191 LYS A N 1
ATOM 1505 C CA . LYS A 1 191 ? 15.526 5.671 -19.273 1.00 87.50 191 LYS A CA 1
ATOM 1506 C C . LYS A 1 191 ? 15.576 4.453 -20.204 1.00 87.50 191 LYS A C 1
ATOM 1508 O O . LYS A 1 191 ? 14.584 3.722 -20.178 1.00 87.50 191 LYS A O 1
ATOM 1513 N N . TYR A 1 192 ? 16.671 4.194 -20.930 1.00 93.00 192 TYR A N 1
ATOM 1514 C CA . TYR A 1 192 ? 16.856 2.944 -21.677 1.00 93.00 192 TYR A CA 1
ATOM 1515 C C . TYR A 1 192 ? 16.559 1.718 -20.796 1.00 93.00 192 TYR A C 1
ATOM 1517 O O . TYR A 1 192 ? 16.911 1.665 -19.610 1.00 93.00 192 TYR A O 1
ATOM 1525 N N . ILE A 1 193 ? 15.866 0.733 -21.367 1.00 90.50 193 ILE A N 1
ATOM 1526 C CA . ILE A 1 193 ? 15.559 -0.544 -20.719 1.00 90.50 193 ILE A CA 1
ATOM 1527 C C . ILE A 1 193 ? 16.308 -1.648 -21.462 1.00 90.50 193 ILE A C 1
ATOM 1529 O O . ILE A 1 193 ? 15.985 -1.936 -22.610 1.00 90.50 193 ILE A O 1
ATOM 1533 N N . SER A 1 194 ? 17.263 -2.293 -20.781 1.00 92.31 194 SER A N 1
ATOM 1534 C CA . SER A 1 194 ? 17.984 -3.448 -21.330 1.00 92.31 194 SER A CA 1
ATOM 1535 C C . SER A 1 194 ? 17.039 -4.617 -21.644 1.00 92.31 194 SER A C 1
ATOM 1537 O O . SER A 1 194 ? 15.982 -4.733 -21.008 1.00 92.31 194 SER A O 1
ATOM 1539 N N . PRO A 1 195 ? 17.425 -5.538 -22.547 1.00 92.56 195 PRO A N 1
ATOM 1540 C CA . PRO A 1 195 ? 16.659 -6.750 -22.816 1.00 92.56 195 PRO A CA 1
ATOM 1541 C C . PRO A 1 195 ? 16.321 -7.550 -21.551 1.00 92.56 195 PRO A C 1
ATOM 1543 O O . PRO A 1 195 ? 15.169 -7.950 -21.383 1.00 92.56 195 PRO A O 1
ATOM 1546 N N . GLU A 1 196 ? 17.252 -7.713 -20.597 1.00 90.44 196 GLU A N 1
ATOM 1547 C CA . GLU A 1 196 ? 16.939 -8.458 -19.367 1.00 90.44 196 GLU A CA 1
ATOM 1548 C C . GLU A 1 196 ? 15.914 -7.721 -18.501 1.00 90.44 196 GLU A C 1
ATOM 1550 O O . GLU A 1 196 ? 15.038 -8.337 -17.892 1.00 90.44 196 GLU A O 1
ATOM 1555 N N . LYS A 1 197 ? 15.992 -6.386 -18.437 1.00 87.62 197 LYS A N 1
ATOM 1556 C CA . LYS A 1 197 ? 15.009 -5.580 -17.706 1.00 87.62 197 LYS A CA 1
ATOM 1557 C C . LYS A 1 197 ? 13.638 -5.621 -18.380 1.00 87.62 197 LYS A C 1
ATOM 1559 O O . LYS A 1 197 ? 12.632 -5.667 -17.676 1.00 87.62 197 LYS A O 1
ATOM 1564 N N . TRP A 1 198 ? 13.588 -5.653 -19.710 1.00 91.06 198 TRP A N 1
ATOM 1565 C CA . TRP A 1 198 ? 12.349 -5.840 -20.462 1.00 91.06 198 TRP A CA 1
ATOM 1566 C C . TRP A 1 198 ? 11.715 -7.207 -20.180 1.00 91.06 198 TRP A C 1
ATOM 1568 O O . TRP A 1 198 ? 10.532 -7.267 -19.849 1.00 91.06 198 TRP A O 1
ATOM 1578 N N . LEU A 1 199 ? 12.506 -8.287 -20.201 1.00 89.38 199 LEU A N 1
ATOM 1579 C CA . LEU A 1 199 ? 12.044 -9.634 -19.843 1.00 89.38 199 LEU A CA 1
ATOM 1580 C C . LEU A 1 199 ? 11.480 -9.688 -18.418 1.00 89.38 199 LEU A C 1
ATOM 1582 O O . LEU A 1 199 ? 10.418 -10.265 -18.195 1.00 89.38 199 LEU A O 1
ATOM 1586 N N . ARG A 1 200 ? 12.122 -9.007 -17.459 1.00 85.56 200 ARG A N 1
ATOM 1587 C CA . ARG A 1 200 ? 11.565 -8.864 -16.104 1.00 85.56 200 ARG A CA 1
ATOM 1588 C C . ARG A 1 200 ? 10.195 -8.183 -16.117 1.00 85.56 200 ARG A C 1
ATOM 1590 O O . ARG A 1 200 ? 9.281 -8.669 -15.464 1.00 85.56 200 ARG A O 1
ATOM 1597 N N . HIS A 1 201 ? 10.020 -7.097 -16.871 1.00 87.94 201 HIS A N 1
ATOM 1598 C CA . HIS A 1 201 ? 8.722 -6.421 -16.974 1.00 87.94 201 HIS A CA 1
ATOM 1599 C C . HIS A 1 201 ? 7.631 -7.286 -17.627 1.00 87.94 201 HIS A C 1
ATOM 1601 O O . HIS A 1 201 ? 6.469 -7.174 -17.226 1.00 87.94 201 HIS A O 1
ATOM 1607 N N . LEU A 1 202 ? 7.990 -8.135 -18.598 1.00 88.62 202 LEU A N 1
ATOM 1608 C CA . LEU A 1 202 ? 7.079 -9.103 -19.217 1.00 88.62 202 LEU A CA 1
ATOM 1609 C C . LEU A 1 202 ? 6.625 -10.165 -18.212 1.00 88.62 202 LEU A C 1
ATOM 1611 O O . LEU A 1 202 ? 5.426 -10.353 -18.031 1.00 88.62 202 LEU A O 1
ATOM 1615 N N . ASN A 1 203 ? 7.565 -10.778 -17.491 1.00 86.12 203 ASN A N 1
ATOM 1616 C CA . ASN A 1 203 ? 7.247 -11.780 -16.470 1.00 86.12 203 ASN A CA 1
ATOM 1617 C C . ASN A 1 203 ? 6.368 -11.202 -15.356 1.00 86.12 203 ASN A C 1
ATOM 1619 O O . ASN A 1 203 ? 5.564 -11.912 -14.763 1.00 86.12 203 ASN A O 1
ATOM 1623 N N . MET A 1 204 ? 6.485 -9.896 -15.097 1.00 86.81 204 MET A N 1
ATOM 1624 C CA . MET A 1 204 ? 5.732 -9.253 -14.033 1.00 86.81 204 MET A CA 1
ATOM 1625 C C . MET A 1 204 ? 4.254 -9.003 -14.344 1.00 86.81 204 MET A C 1
ATOM 1627 O O . MET A 1 204 ? 3.535 -8.628 -13.427 1.00 86.81 204 MET A O 1
ATOM 1631 N N . GLN A 1 205 ? 3.784 -9.169 -15.588 1.00 88.50 205 GLN A N 1
ATOM 1632 C CA . GLN A 1 205 ? 2.433 -8.744 -16.003 1.00 88.50 205 GLN A CA 1
ATOM 1633 C C . GLN A 1 205 ? 1.280 -9.400 -15.238 1.00 88.50 205 GLN A C 1
ATOM 1635 O O . GLN A 1 205 ? 0.178 -8.858 -15.226 1.00 88.50 205 GLN A O 1
ATOM 1640 N N . HIS A 1 206 ? 1.529 -10.531 -14.585 1.00 86.50 206 HIS A N 1
ATOM 1641 C CA . HIS A 1 206 ? 0.514 -11.259 -13.831 1.00 86.50 206 HIS A CA 1
ATOM 1642 C C . HIS A 1 206 ? 0.429 -10.842 -12.350 1.00 86.50 206 HIS A C 1
ATOM 1644 O O . HIS A 1 206 ? -0.503 -11.266 -11.667 1.00 86.50 206 HIS A O 1
ATOM 1650 N N . HIS A 1 207 ? 1.340 -9.984 -11.867 1.00 91.88 207 HIS A N 1
ATOM 1651 C CA . HIS A 1 207 ? 1.370 -9.521 -10.474 1.00 91.88 207 HIS A CA 1
ATOM 1652 C C . HIS A 1 207 ? 0.548 -8.238 -10.244 1.00 91.88 207 HIS A C 1
ATOM 1654 O O . HIS A 1 207 ? 0.639 -7.314 -11.054 1.00 91.88 207 HIS A O 1
ATOM 1660 N N . PRO A 1 208 ? -0.157 -8.070 -9.110 1.00 95.19 208 PRO A N 1
ATOM 1661 C CA . PRO A 1 208 ? -0.206 -8.999 -7.986 1.00 95.19 208 PRO A CA 1
ATOM 1662 C C . PRO A 1 208 ? -1.012 -10.256 -8.329 1.00 95.19 208 PRO A C 1
ATOM 1664 O O . PRO A 1 208 ? -2.151 -10.167 -8.804 1.00 95.19 208 PRO A O 1
ATOM 1667 N N . ASP A 1 209 ? -0.410 -11.417 -8.098 1.00 94.62 209 ASP A N 1
ATOM 1668 C CA . ASP A 1 209 ? -0.972 -12.737 -8.372 1.00 94.62 209 ASP A CA 1
ATOM 1669 C C . ASP A 1 209 ? -1.601 -13.351 -7.105 1.00 94.62 209 ASP A C 1
ATOM 1671 O O . ASP A 1 209 ? -1.737 -12.700 -6.069 1.00 94.62 209 ASP A O 1
ATOM 1675 N N . ALA A 1 210 ? -2.039 -14.609 -7.173 1.00 94.94 210 ALA A N 1
ATOM 1676 C CA . ALA A 1 210 ? -2.650 -15.274 -6.022 1.00 94.94 210 ALA A CA 1
ATOM 1677 C C . ALA A 1 210 ? -1.681 -15.450 -4.834 1.00 94.94 210 ALA A C 1
ATOM 1679 O O . ALA A 1 210 ? -2.119 -15.447 -3.681 1.00 94.94 210 ALA A O 1
ATOM 1680 N N . HIS A 1 211 ? -0.380 -15.603 -5.094 1.00 95.12 211 HIS A N 1
ATOM 1681 C CA . HIS A 1 211 ? 0.634 -15.715 -4.054 1.00 95.12 211 HIS A CA 1
ATOM 1682 C C . HIS A 1 211 ? 0.874 -14.362 -3.377 1.00 95.12 211 HIS A C 1
ATOM 1684 O O . HIS A 1 211 ? 0.825 -14.302 -2.148 1.00 95.12 211 HIS A O 1
ATOM 1690 N N . ASP A 1 212 ? 1.017 -13.282 -4.154 1.00 95.56 212 ASP A N 1
ATOM 1691 C CA . ASP A 1 212 ? 1.127 -11.914 -3.628 1.00 95.56 212 ASP A CA 1
ATOM 1692 C C . ASP A 1 212 ? -0.054 -11.576 -2.715 1.00 95.56 212 ASP A C 1
ATOM 1694 O O . ASP A 1 212 ? 0.123 -11.108 -1.589 1.00 95.56 212 ASP A O 1
ATOM 1698 N N . ILE A 1 213 ? -1.276 -11.860 -3.181 1.00 97.44 213 ILE A N 1
ATOM 1699 C CA . ILE A 1 213 ? -2.488 -11.618 -2.397 1.00 97.44 213 ILE A CA 1
ATOM 1700 C C . ILE A 1 213 ? -2.467 -12.450 -1.112 1.00 97.44 213 ILE A C 1
ATOM 1702 O O . ILE A 1 213 ? -2.727 -11.910 -0.039 1.00 97.44 213 ILE A O 1
ATOM 1706 N N . LYS A 1 214 ? -2.096 -13.734 -1.164 1.00 96.50 214 LYS A N 1
ATOM 1707 C CA . LYS A 1 214 ? -2.009 -14.581 0.036 1.00 96.50 214 LYS A CA 1
ATOM 1708 C C . LYS A 1 214 ? -1.025 -14.029 1.074 1.00 96.50 214 LYS A C 1
ATOM 1710 O O . LYS A 1 214 ? -1.334 -14.060 2.267 1.00 96.50 214 LYS A O 1
ATOM 1715 N N . GLU A 1 215 ? 0.137 -13.530 0.650 1.00 97.00 215 GLU A N 1
ATOM 1716 C CA . GLU A 1 215 ? 1.117 -12.914 1.555 1.00 97.00 215 GLU A CA 1
ATOM 1717 C C . GLU A 1 215 ? 0.570 -11.629 2.194 1.00 97.00 215 GLU A C 1
ATOM 1719 O O . GLU A 1 215 ? 0.699 -11.454 3.410 1.00 97.00 215 GLU A O 1
ATOM 1724 N N . VAL A 1 216 ? -0.122 -10.787 1.416 1.00 97.81 216 VAL A N 1
ATOM 1725 C CA . VAL A 1 216 ? -0.802 -9.586 1.929 1.00 97.81 216 VAL A CA 1
ATOM 1726 C C . VAL A 1 216 ? -1.857 -9.951 2.974 1.00 97.81 216 VAL A C 1
ATOM 1728 O O . VAL A 1 216 ? -1.853 -9.390 4.070 1.00 97.81 216 VAL A O 1
ATOM 1731 N N . LEU A 1 217 ? -2.751 -10.895 2.666 1.00 95.81 217 LEU A N 1
ATOM 1732 C CA . LEU A 1 217 ? -3.832 -11.288 3.574 1.00 95.81 217 LEU A CA 1
ATOM 1733 C C . LEU A 1 217 ? -3.283 -11.860 4.882 1.00 95.81 217 LEU A C 1
ATOM 1735 O O . LEU A 1 217 ? -3.750 -11.497 5.962 1.00 95.81 217 LEU A O 1
ATOM 1739 N N . ARG A 1 218 ? -2.242 -12.697 4.797 1.00 94.25 218 ARG A N 1
ATOM 1740 C CA . ARG A 1 218 ? -1.553 -13.230 5.977 1.00 94.25 218 ARG A CA 1
ATOM 1741 C C . ARG A 1 218 ? -0.969 -12.111 6.831 1.00 94.25 218 ARG A C 1
ATOM 1743 O O . ARG A 1 218 ? -1.132 -12.128 8.048 1.00 94.25 218 ARG A O 1
ATOM 1750 N N . PHE A 1 219 ? -0.289 -11.152 6.207 1.00 96.25 219 PHE A N 1
ATOM 1751 C CA . PHE A 1 219 ? 0.274 -10.009 6.914 1.00 96.25 219 PHE A CA 1
ATOM 1752 C C . PHE A 1 219 ? -0.814 -9.215 7.648 1.00 96.25 219 PHE A C 1
ATOM 1754 O O . PHE A 1 219 ? -0.697 -9.008 8.854 1.00 96.25 219 PHE A O 1
ATOM 1761 N N . VAL A 1 220 ? -1.904 -8.856 6.959 1.00 94.81 220 VAL A N 1
ATOM 1762 C CA . VAL A 1 220 ? -3.032 -8.129 7.563 1.00 94.81 220 VAL A CA 1
ATOM 1763 C C . VAL A 1 220 ? -3.612 -8.902 8.744 1.00 94.81 220 VAL A C 1
ATOM 1765 O O . VAL A 1 220 ? -3.785 -8.333 9.820 1.00 94.81 220 VAL A O 1
ATOM 1768 N N . GLN A 1 221 ? -3.870 -10.201 8.574 1.00 90.38 221 GLN A N 1
ATOM 1769 C CA . GLN A 1 221 ? -4.413 -11.046 9.633 1.00 90.38 221 GLN A CA 1
ATOM 1770 C C . GLN A 1 221 ? -3.508 -11.056 10.868 1.00 90.38 221 GLN A C 1
ATOM 1772 O O . GLN A 1 221 ? -3.980 -10.796 11.973 1.00 90.38 221 GLN A O 1
ATOM 1777 N N . CYS A 1 222 ? -2.213 -11.333 10.690 1.00 89.06 222 CYS A N 1
ATOM 1778 C CA . CYS A 1 222 ? -1.259 -11.402 11.794 1.00 89.06 222 CYS A CA 1
ATOM 1779 C C . CYS A 1 222 ? -1.109 -10.053 12.507 1.00 89.06 222 CYS A C 1
ATOM 1781 O O . CYS A 1 222 ? -1.086 -10.016 13.737 1.00 89.06 222 CYS A O 1
ATOM 1783 N N . THR A 1 223 ? -1.039 -8.947 11.760 1.00 91.44 223 THR A N 1
ATOM 1784 C CA . THR A 1 223 ? -0.914 -7.610 12.350 1.00 91.44 223 THR A CA 1
ATOM 1785 C C . THR A 1 223 ? -2.156 -7.231 13.144 1.00 91.44 223 THR A C 1
ATOM 1787 O O . THR A 1 223 ? -2.030 -6.777 14.279 1.00 91.44 223 THR A O 1
ATOM 1790 N N . LEU A 1 224 ? -3.353 -7.451 12.594 1.00 87.81 224 LEU A N 1
ATOM 1791 C CA . LEU A 1 224 ? -4.593 -7.139 13.303 1.00 87.81 224 LEU A CA 1
ATOM 1792 C C . LEU A 1 224 ? -4.787 -8.040 14.530 1.00 87.81 224 LEU A C 1
ATOM 1794 O O . LEU A 1 224 ? -5.170 -7.536 15.581 1.00 87.81 224 LEU A O 1
ATOM 1798 N N . LEU A 1 225 ? -4.460 -9.336 14.444 1.00 84.25 225 LEU A N 1
ATOM 1799 C CA . LEU A 1 225 ? -4.472 -10.243 15.599 1.00 84.25 225 LEU A CA 1
ATOM 1800 C C . LEU A 1 225 ? -3.556 -9.751 16.721 1.00 84.25 225 LEU A C 1
ATOM 1802 O O . LEU A 1 225 ? -3.960 -9.753 17.876 1.00 84.25 225 LEU A O 1
ATOM 1806 N N . HIS A 1 226 ? -2.330 -9.340 16.397 1.00 80.44 226 HIS A N 1
ATOM 1807 C CA . HIS A 1 226 ? -1.400 -8.819 17.395 1.00 80.44 226 HIS A CA 1
ATOM 1808 C C . HIS A 1 226 ? -1.880 -7.494 17.994 1.00 80.44 226 HIS A C 1
ATOM 1810 O O . HIS A 1 226 ? -1.723 -7.272 19.186 1.00 80.44 226 HIS A O 1
ATOM 1816 N N . TYR A 1 227 ? -2.480 -6.633 17.175 1.00 79.00 227 TYR A N 1
ATOM 1817 C CA . TYR A 1 227 ? -2.929 -5.312 17.594 1.00 79.00 227 TYR A CA 1
ATOM 1818 C C . TYR A 1 227 ? -4.206 -5.335 18.456 1.00 79.00 227 TYR A C 1
ATOM 1820 O O . TYR A 1 227 ? -4.408 -4.447 19.282 1.00 79.00 227 TYR A O 1
ATOM 1828 N N . PHE A 1 228 ? -5.097 -6.309 18.244 1.00 76.38 228 PHE A N 1
ATOM 1829 C CA . PHE A 1 228 ? -6.334 -6.453 19.022 1.00 76.38 228 PHE A CA 1
ATOM 1830 C C . PHE A 1 228 ? -6.208 -7.360 20.257 1.00 76.38 228 PHE A C 1
ATOM 1832 O O . PHE A 1 228 ? -7.173 -7.416 21.022 1.00 76.38 228 PHE A O 1
ATOM 1839 N N . LYS A 1 229 ? -5.081 -8.065 20.434 1.00 66.19 229 LYS A N 1
ATOM 1840 C CA . LYS A 1 229 ? -4.742 -8.759 21.689 1.00 66.19 229 LYS A CA 1
ATOM 1841 C C . LYS A 1 229 ? -4.521 -7.738 22.805 1.00 66.19 229 LYS A C 1
ATOM 1843 O O . LYS A 1 229 ? -4.988 -8.028 23.926 1.00 66.19 229 LYS A O 1
#

Radius of gyration: 19.56 Å; chains: 1; bounding box: 48×54×50 Å